Protein AF-A0AB73TKK9-F1 (afdb_monomer)

Organism: Enterococcus faecium (NCBI:txid1352)

Structure (mmCIF, N/CA/C/O backbone):
data_AF-A0AB73TKK9-F1
#
_entry.id   AF-A0AB73TKK9-F1
#
loop_
_atom_site.group_PDB
_atom_site.id
_atom_site.type_symbol
_atom_site.label_atom_id
_atom_site.label_alt_id
_atom_site.label_comp_id
_atom_site.label_asym_id
_atom_site.label_entity_id
_atom_site.label_seq_id
_atom_site.pdbx_PDB_ins_code
_atom_site.Cartn_x
_atom_site.Cartn_y
_atom_site.Cartn_z
_atom_site.occupancy
_atom_site.B_iso_or_equiv
_atom_site.auth_seq_id
_atom_site.auth_comp_id
_atom_site.auth_asym_id
_atom_site.auth_atom_id
_atom_site.pdbx_PDB_model_num
ATOM 1 N N . MET A 1 1 ? -1.609 18.391 6.098 1.00 39.09 1 MET A N 1
ATOM 2 C CA . MET A 1 1 ? -1.332 17.219 6.956 1.00 39.09 1 MET A CA 1
ATOM 3 C C . MET A 1 1 ? -2.602 16.882 7.704 1.00 39.09 1 MET A C 1
ATOM 5 O O . MET A 1 1 ? -3.167 17.789 8.301 1.00 39.09 1 MET A O 1
ATOM 9 N N . ARG A 1 2 ? -3.078 15.634 7.648 1.00 53.44 2 ARG A N 1
ATOM 10 C CA . ARG A 1 2 ? -4.061 15.181 8.641 1.00 53.44 2 ARG A CA 1
ATOM 11 C C . ARG A 1 2 ? -3.335 15.170 9.985 1.00 53.44 2 ARG A C 1
ATOM 13 O O . ARG A 1 2 ? -2.195 14.716 10.030 1.00 53.44 2 ARG A O 1
ATOM 20 N N . SER A 1 3 ? -3.921 15.787 11.006 1.00 51.03 3 SER A N 1
ATOM 21 C CA . SER A 1 3 ? -3.335 15.820 12.346 1.00 51.03 3 SER A CA 1
ATOM 22 C C . SER A 1 3 ? -3.053 14.393 12.804 1.00 51.03 3 SER A C 1
ATOM 24 O O . SER A 1 3 ? -3.901 13.524 12.608 1.00 51.03 3 SER A O 1
ATOM 26 N N . ASP A 1 4 ? -1.886 14.151 13.399 1.00 54.03 4 ASP A N 1
ATOM 27 C CA . ASP A 1 4 ? -1.643 12.894 14.099 1.00 54.03 4 ASP A CA 1
ATOM 28 C C . ASP A 1 4 ? -2.640 12.798 15.254 1.00 54.03 4 ASP A C 1
ATOM 30 O O . ASP A 1 4 ? -2.503 13.490 16.266 1.00 54.03 4 ASP A O 1
ATOM 34 N N . SER A 1 5 ? -3.681 11.983 15.074 1.00 64.19 5 SER A N 1
ATOM 35 C CA . SER A 1 5 ? -4.599 11.627 16.148 1.00 64.19 5 SER A CA 1
ATOM 36 C C . SER A 1 5 ? -3.787 10.906 17.217 1.00 64.19 5 SER A C 1
ATOM 38 O O . SER A 1 5 ? -3.303 9.794 17.002 1.00 64.19 5 SER A O 1
ATOM 40 N N . ARG A 1 6 ? -3.578 11.566 18.357 1.00 68.31 6 ARG A N 1
ATOM 41 C CA . ARG A 1 6 ? -2.960 10.923 19.515 1.00 68.31 6 ARG A CA 1
ATOM 42 C C . ARG A 1 6 ? -3.999 10.015 20.151 1.00 68.31 6 ARG A C 1
ATOM 44 O O . ARG A 1 6 ? -5.064 10.479 20.544 1.00 68.31 6 ARG A O 1
ATOM 51 N N . PHE A 1 7 ? -3.663 8.734 20.247 1.00 84.69 7 PHE A N 1
ATOM 52 C CA . PHE A 1 7 ? -4.506 7.721 20.881 1.00 84.69 7 PHE A CA 1
ATOM 53 C C . PHE A 1 7 ? -4.141 7.475 22.351 1.00 84.69 7 PHE A C 1
ATOM 55 O O . PHE A 1 7 ? -4.594 6.508 22.957 1.00 84.69 7 PHE A O 1
ATOM 62 N N . PHE A 1 8 ? -3.294 8.336 22.911 1.00 87.12 8 PHE A N 1
ATOM 63 C CA . PHE A 1 8 ? -2.884 8.294 24.302 1.00 87.12 8 PHE A CA 1
ATOM 64 C C . PHE A 1 8 ? -2.450 9.680 24.790 1.00 87.12 8 PHE A C 1
ATOM 66 O O . PHE A 1 8 ? -2.076 10.553 23.994 1.00 87.12 8 PHE A O 1
ATOM 73 N N . VAL A 1 9 ? -2.476 9.861 26.107 1.00 86.56 9 VAL A N 1
ATOM 74 C CA . VAL A 1 9 ? -1.949 11.032 26.810 1.00 86.56 9 VAL A CA 1
ATOM 75 C C . VAL A 1 9 ? -0.999 10.571 27.912 1.00 86.56 9 VAL A C 1
ATOM 77 O O . VAL A 1 9 ? -1.305 9.651 28.669 1.00 86.56 9 VAL A O 1
ATOM 80 N N . SER A 1 10 ? 0.140 11.252 28.008 1.00 84.62 10 SER A N 1
ATOM 81 C CA . SER A 1 10 ? 1.147 11.063 29.056 1.00 84.62 10 SER A CA 1
ATOM 82 C C . SER A 1 10 ? 1.262 12.340 29.890 1.00 84.62 10 SER A C 1
ATOM 84 O O . SER A 1 10 ? 0.976 13.431 29.391 1.00 84.62 10 SER A O 1
ATOM 86 N N . ASN A 1 11 ? 1.751 12.221 31.127 1.00 80.44 11 ASN A N 1
ATOM 87 C CA . ASN A 1 11 ? 2.091 13.359 31.994 1.00 80.44 11 ASN A CA 1
ATOM 88 C C . ASN A 1 11 ? 0.929 14.343 32.236 1.00 80.44 11 ASN A C 1
ATOM 90 O O . ASN A 1 11 ? 1.112 15.560 32.148 1.00 80.44 11 ASN A O 1
ATOM 94 N N . LEU A 1 12 ? -0.269 13.830 32.534 1.00 82.19 12 LEU A N 1
ATOM 95 C CA . LEU A 1 12 ? -1.361 14.664 33.042 1.00 82.19 12 LEU A CA 1
ATOM 96 C C . LEU A 1 12 ? -0.927 15.326 34.363 1.00 82.19 12 LEU A C 1
ATOM 98 O O . LEU A 1 12 ? -0.302 14.683 35.200 1.00 82.19 12 LEU A O 1
ATOM 102 N N . GLN A 1 13 ? -1.232 16.616 34.527 1.00 82.56 13 GLN A N 1
ATOM 103 C CA . GLN A 1 13 ? -0.855 17.416 35.708 1.00 82.56 13 GLN A CA 1
ATOM 104 C C . GLN A 1 13 ? -2.063 17.858 36.551 1.00 82.56 13 GLN A C 1
ATOM 106 O O . GLN A 1 13 ? -1.895 18.539 37.557 1.00 82.56 13 GLN A O 1
ATOM 111 N N . ASP A 1 14 ? -3.278 17.515 36.122 1.00 84.88 14 ASP A N 1
ATOM 112 C CA . ASP A 1 14 ? -4.520 17.872 36.806 1.00 84.88 14 ASP A CA 1
ATOM 113 C C . ASP A 1 14 ? -4.980 16.688 37.674 1.00 84.88 14 ASP A C 1
ATOM 115 O O . ASP A 1 14 ? -5.557 15.723 37.172 1.00 84.88 14 ASP A O 1
ATOM 119 N N . ASP A 1 15 ? -4.698 16.761 38.978 1.00 86.12 15 ASP A N 1
ATOM 120 C CA . ASP A 1 15 ? -5.015 15.713 39.962 1.00 86.12 15 ASP A CA 1
ATOM 121 C C . ASP A 1 15 ? -6.519 15.424 40.096 1.00 86.12 15 ASP A C 1
ATOM 123 O O . ASP A 1 15 ? -6.910 14.352 40.571 1.00 86.12 15 ASP A O 1
ATOM 127 N N . GLU A 1 16 ? -7.384 16.386 39.766 1.00 85.19 16 GLU A N 1
ATOM 128 C CA . GLU A 1 16 ? -8.832 16.184 39.785 1.00 85.19 16 GLU A CA 1
ATOM 129 C C . GLU A 1 16 ? -9.266 15.407 38.544 1.00 85.19 16 GLU A C 1
ATOM 131 O O . GLU A 1 16 ? -9.984 14.412 38.661 1.00 85.19 16 GLU A O 1
ATOM 136 N N . LEU A 1 17 ? -8.764 15.799 37.371 1.00 84.88 17 LEU A N 1
ATOM 137 C CA . LEU A 1 17 ? -9.011 15.086 36.122 1.00 84.88 17 LEU A CA 1
ATOM 138 C C . LEU A 1 17 ? -8.470 13.650 36.168 1.00 84.88 17 LEU A C 1
ATOM 140 O O . LEU A 1 17 ? -9.174 12.735 35.751 1.00 84.88 17 LEU A O 1
ATOM 144 N N . ILE A 1 18 ? -7.264 13.437 36.705 1.00 88.88 18 ILE A N 1
ATOM 145 C CA . ILE A 1 18 ? -6.673 12.096 36.861 1.00 88.88 18 ILE A CA 1
ATOM 146 C C . ILE A 1 18 ? -7.591 11.204 37.699 1.00 88.88 18 ILE A C 1
ATOM 148 O O . ILE A 1 18 ? -7.963 10.124 37.255 1.00 88.88 18 ILE A O 1
ATOM 152 N N . ARG A 1 19 ? -8.062 11.687 38.856 1.00 89.62 19 ARG A N 1
ATOM 153 C CA . ARG A 1 19 ? -8.992 10.925 39.706 1.00 89.62 19 ARG A CA 1
ATOM 154 C C . ARG A 1 19 ? -10.315 10.606 39.010 1.00 89.62 19 ARG A C 1
ATOM 156 O O . ARG A 1 19 ? -10.863 9.525 39.219 1.00 89.62 19 ARG A O 1
ATOM 163 N N . GLN A 1 20 ? -10.835 11.525 38.194 1.00 89.88 20 GLN A N 1
ATOM 164 C CA . GLN A 1 20 ? -12.029 11.259 37.386 1.00 89.88 20 GLN A CA 1
ATOM 165 C C . GLN A 1 20 ? -11.773 10.179 36.327 1.00 89.88 20 GLN A C 1
ATOM 167 O O . GLN A 1 20 ? -12.635 9.326 36.117 1.00 89.88 20 GLN A O 1
ATOM 172 N N . ILE A 1 21 ? -10.606 10.205 35.674 1.00 92.19 21 ILE A N 1
ATOM 173 C CA . ILE A 1 21 ? -10.207 9.190 34.694 1.00 92.19 21 ILE A CA 1
ATOM 174 C C . ILE A 1 21 ? -10.057 7.832 35.382 1.00 92.19 21 ILE A C 1
ATOM 176 O O . ILE A 1 21 ? -10.685 6.879 34.938 1.00 92.19 21 ILE A O 1
ATOM 180 N N . ASP A 1 22 ? -9.315 7.741 36.484 1.00 92.56 22 ASP A N 1
ATOM 181 C CA . ASP A 1 22 ? -9.098 6.479 37.203 1.00 92.56 22 ASP A CA 1
ATOM 182 C C . ASP A 1 22 ? -10.421 5.859 37.667 1.00 92.56 22 ASP A C 1
ATOM 184 O O . ASP A 1 22 ? -10.692 4.686 37.409 1.00 92.56 22 ASP A O 1
ATOM 188 N N . SER A 1 23 ? -11.308 6.671 38.253 1.00 92.50 23 SER A N 1
ATOM 189 C CA . SER A 1 23 ? -12.639 6.213 38.657 1.00 92.50 23 SER A CA 1
ATOM 190 C C . SER A 1 23 ? -13.486 5.756 37.466 1.00 92.50 23 SER A C 1
ATOM 192 O O . SER A 1 23 ? -14.229 4.784 37.586 1.00 92.50 23 SER A O 1
ATOM 194 N N . LEU A 1 24 ? -13.378 6.417 36.307 1.00 92.94 24 LEU A N 1
ATOM 195 C CA . LEU A 1 24 ? -14.013 5.950 35.076 1.00 92.94 24 LEU A CA 1
ATOM 196 C C . LEU A 1 24 ? -13.459 4.581 34.671 1.00 92.94 24 LEU A C 1
ATOM 198 O O . LEU A 1 24 ? -14.256 3.677 34.414 1.00 92.94 24 LEU A O 1
ATOM 202 N N . LEU A 1 25 ? -12.134 4.424 34.619 1.00 93.56 25 LEU A N 1
ATOM 203 C CA . LEU A 1 25 ? -11.472 3.197 34.169 1.00 93.56 25 LEU A CA 1
ATOM 204 C C . LEU A 1 25 ? -11.883 1.978 35.009 1.00 93.56 25 LEU A C 1
ATOM 206 O O . LEU A 1 25 ? -12.123 0.916 34.441 1.00 93.56 25 LEU A O 1
ATOM 210 N N . GLU A 1 26 ? -12.096 2.138 36.318 1.00 93.38 26 GLU A N 1
ATOM 211 C CA . GLU A 1 26 ? -12.616 1.074 37.199 1.00 93.38 26 GLU A CA 1
ATOM 212 C C . GLU A 1 26 ? -14.027 0.577 36.813 1.00 93.38 26 GLU A C 1
ATOM 214 O O . GLU A 1 26 ? -14.419 -0.539 37.157 1.00 93.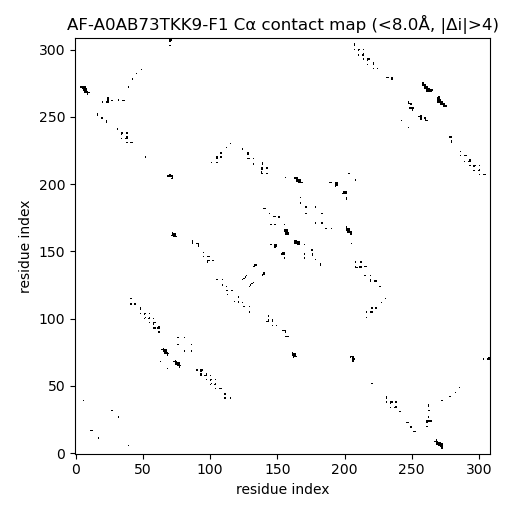38 26 GLU A O 1
ATOM 219 N N . THR A 1 27 ? -14.808 1.384 36.086 1.00 93.31 27 THR A N 1
ATOM 220 C CA . THR A 1 27 ? -16.173 1.039 35.635 1.00 93.31 27 THR A CA 1
ATOM 221 C C . THR A 1 27 ? -16.234 0.484 34.208 1.00 93.31 27 THR A C 1
ATOM 223 O O . THR A 1 27 ? -17.313 0.105 33.718 1.00 93.31 27 THR A O 1
ATOM 226 N N . ILE A 1 28 ? -15.103 0.478 33.501 1.00 93.88 28 ILE A N 1
ATOM 227 C CA . ILE A 1 28 ? -14.996 -0.045 32.141 1.00 93.88 28 ILE A CA 1
ATOM 228 C C . ILE A 1 28 ? -14.840 -1.557 32.228 1.00 93.88 28 ILE A C 1
ATOM 230 O O . ILE A 1 28 ? -13.961 -2.079 32.902 1.00 93.88 28 ILE A O 1
ATOM 234 N N . THR A 1 29 ? -15.725 -2.279 31.545 1.00 95.00 29 THR A N 1
ATOM 235 C CA . THR A 1 29 ? -15.602 -3.736 31.470 1.00 95.00 29 THR A CA 1
ATOM 236 C C . THR A 1 29 ? -14.540 -4.123 30.443 1.00 95.00 29 THR A C 1
ATOM 238 O O . THR A 1 29 ? -14.302 -3.392 29.482 1.00 95.00 29 THR A O 1
ATOM 241 N N . GLU A 1 30 ? -13.976 -5.325 30.558 1.00 94.31 30 GLU A N 1
ATOM 242 C CA . GLU A 1 30 ? -13.066 -5.862 29.531 1.00 94.31 30 GLU A CA 1
ATOM 243 C C . GLU A 1 30 ? -13.700 -5.886 28.128 1.00 94.31 30 GLU A C 1
ATOM 245 O O . GLU A 1 30 ? -13.020 -5.690 27.122 1.00 94.31 30 GLU A O 1
ATOM 250 N N . SER A 1 31 ? -15.022 -6.074 28.046 1.00 95.25 31 SER A N 1
ATOM 251 C CA . SER A 1 31 ? -15.752 -6.003 26.777 1.00 95.25 31 SER A CA 1
ATOM 252 C C . SER A 1 31 ? -15.768 -4.584 26.203 1.00 95.25 31 SER A C 1
ATOM 254 O O . SER A 1 31 ? -15.504 -4.413 25.014 1.00 95.25 31 SER A O 1
ATOM 256 N N . ASP A 1 32 ? -16.048 -3.574 27.033 1.00 95.06 32 ASP A N 1
ATOM 257 C CA . ASP A 1 32 ? -16.036 -2.162 26.623 1.00 95.06 32 ASP A CA 1
ATOM 258 C C . ASP A 1 32 ? -14.636 -1.764 26.128 1.00 95.06 32 ASP A C 1
ATOM 260 O O . ASP A 1 32 ? -14.480 -1.210 25.036 1.00 95.06 32 ASP A O 1
ATOM 264 N N . LYS A 1 33 ? -13.607 -2.116 26.911 1.00 94.62 33 LYS A N 1
ATOM 265 C CA . LYS A 1 33 ? -12.197 -1.876 26.591 1.00 94.62 33 LYS A CA 1
ATOM 266 C C . LYS A 1 33 ? -11.813 -2.506 25.256 1.00 94.62 33 LYS A C 1
ATOM 268 O O . LYS A 1 33 ? -11.209 -1.839 24.420 1.00 94.62 33 LYS A O 1
ATOM 273 N N . ARG A 1 34 ? -12.202 -3.763 25.014 1.00 95.56 34 ARG A N 1
ATOM 274 C CA . ARG A 1 34 ? -11.911 -4.465 23.756 1.00 95.56 34 ARG A CA 1
ATOM 275 C C . ARG A 1 34 ? -12.548 -3.786 22.543 1.00 95.56 34 ARG A C 1
ATOM 277 O O . ARG A 1 34 ? -11.902 -3.712 21.500 1.00 95.56 34 ARG A O 1
ATOM 284 N N . ILE A 1 35 ? -13.779 -3.286 22.664 1.00 96.25 35 ILE A N 1
ATOM 285 C CA . ILE A 1 35 ? -14.460 -2.564 21.576 1.00 96.25 35 ILE A CA 1
ATOM 286 C C . ILE A 1 35 ? -13.695 -1.280 21.230 1.00 96.25 35 ILE A C 1
ATOM 288 O O . ILE A 1 35 ? -13.379 -1.048 20.061 1.00 96.25 35 ILE A O 1
ATOM 292 N N . PHE A 1 36 ? -13.334 -0.474 22.234 1.00 95.75 36 PHE A N 1
ATOM 293 C CA . PHE A 1 36 ? -12.568 0.753 22.003 1.00 95.75 36 PHE A CA 1
ATOM 294 C C . PHE A 1 36 ? -11.166 0.484 21.459 1.00 95.75 36 PHE A C 1
ATOM 296 O O . PHE A 1 36 ? -10.771 1.128 20.488 1.00 95.75 36 PHE A O 1
ATOM 303 N N . LEU A 1 37 ? -10.453 -0.496 22.019 1.00 95.25 37 LEU A N 1
ATOM 304 C CA . LEU A 1 37 ? -9.128 -0.892 21.552 1.00 95.25 37 LEU A CA 1
ATOM 305 C C . LEU A 1 37 ? -9.169 -1.318 20.081 1.00 95.25 37 LEU A C 1
ATOM 307 O O . LEU A 1 37 ? -8.426 -0.779 19.267 1.00 95.25 37 LEU A O 1
ATOM 311 N N . ASN A 1 38 ? -10.079 -2.224 19.710 1.00 95.31 38 ASN A N 1
ATOM 312 C CA . ASN A 1 38 ? -10.207 -2.691 18.328 1.00 95.31 38 ASN A CA 1
ATOM 313 C C . ASN A 1 38 ? -10.498 -1.540 17.353 1.00 95.31 38 ASN A C 1
ATOM 315 O O . ASN A 1 38 ? -9.877 -1.459 16.292 1.00 95.31 38 ASN A O 1
ATOM 319 N N . TYR A 1 39 ? -11.412 -0.635 17.720 1.00 96.06 39 TYR A N 1
ATOM 320 C CA . TYR A 1 39 ? -11.733 0.545 16.917 1.00 96.06 39 TYR A CA 1
ATOM 321 C C . TYR A 1 39 ? -10.518 1.467 16.730 1.00 96.06 39 TYR A C 1
ATOM 323 O O . TYR A 1 39 ? -10.237 1.916 15.611 1.00 96.06 39 TYR A O 1
ATOM 331 N N . VAL A 1 40 ? -9.797 1.755 17.819 1.00 95.06 40 VAL A N 1
ATOM 332 C CA . VAL A 1 40 ? -8.607 2.613 17.814 1.00 95.06 40 VAL A CA 1
ATOM 333 C C . VAL A 1 40 ? -7.500 1.996 16.964 1.00 95.06 40 VAL A C 1
ATOM 335 O O . VAL A 1 40 ? -6.964 2.681 16.092 1.00 95.06 40 VAL A O 1
ATOM 338 N N . GLU A 1 41 ? -7.197 0.712 17.155 1.00 95.19 41 GLU A N 1
ATOM 339 C CA . GLU A 1 41 ? -6.149 0.014 16.406 1.00 95.19 41 GLU A CA 1
ATOM 340 C C . GLU A 1 41 ? -6.469 -0.059 14.910 1.00 95.19 41 GLU A C 1
ATOM 342 O O . GLU A 1 41 ? -5.608 0.237 14.081 1.00 95.19 41 GLU A O 1
ATOM 347 N N . LEU A 1 42 ? -7.717 -0.362 14.530 1.00 96.88 42 LEU A N 1
ATOM 348 C CA . LEU A 1 42 ? -8.100 -0.371 13.117 1.00 96.88 42 LEU A CA 1
ATOM 349 C C . LEU A 1 42 ? -7.972 1.025 12.496 1.00 96.88 42 LEU A C 1
ATOM 351 O O . LEU A 1 42 ? -7.440 1.181 11.394 1.00 96.88 42 LEU A O 1
ATOM 355 N N . THR A 1 43 ? -8.441 2.054 13.205 1.00 95.62 43 THR A N 1
ATOM 356 C CA . THR A 1 43 ? -8.345 3.446 12.745 1.00 95.62 43 THR A CA 1
ATOM 357 C C . THR A 1 43 ? -6.884 3.867 12.581 1.00 95.62 43 THR A C 1
ATOM 359 O O . THR A 1 43 ? -6.533 4.470 11.563 1.00 95.62 43 THR A O 1
ATOM 362 N N . ARG A 1 44 ? -6.017 3.502 13.535 1.00 94.19 44 ARG A N 1
ATOM 363 C CA . ARG A 1 44 ? -4.573 3.746 13.471 1.00 94.19 44 ARG A CA 1
ATOM 364 C C . ARG A 1 44 ? -3.948 3.060 12.259 1.00 94.19 44 ARG A C 1
ATOM 366 O O . ARG A 1 44 ? -3.292 3.736 11.470 1.00 94.19 44 ARG A O 1
ATOM 373 N N . HIS A 1 45 ? -4.228 1.776 12.044 1.00 96.50 45 HIS A N 1
ATOM 374 C CA . HIS A 1 45 ? -3.729 1.046 10.880 1.00 96.50 45 HIS A CA 1
ATOM 375 C C . HIS A 1 45 ? -4.171 1.674 9.553 1.00 96.50 45 HIS A C 1
ATOM 377 O O . HIS A 1 45 ? -3.369 1.771 8.626 1.00 96.50 45 HIS A O 1
ATOM 383 N N . ILE A 1 46 ? -5.417 2.149 9.441 1.00 97.56 46 ILE A N 1
ATOM 384 C CA . ILE A 1 46 ? -5.886 2.860 8.240 1.00 97.56 46 ILE A CA 1
ATOM 385 C C . ILE A 1 46 ? -5.077 4.147 8.012 1.00 97.56 46 ILE A C 1
ATOM 387 O O . ILE A 1 46 ? -4.690 4.422 6.877 1.00 97.56 46 ILE A O 1
ATOM 391 N N . ILE A 1 47 ? -4.798 4.919 9.067 1.00 95.75 47 ILE A N 1
ATOM 392 C CA . ILE A 1 47 ? -3.988 6.146 8.985 1.00 95.75 47 ILE A CA 1
ATOM 393 C C . ILE A 1 47 ? -2.546 5.826 8.577 1.00 95.75 47 ILE A C 1
ATOM 395 O O . ILE A 1 47 ? -1.989 6.489 7.704 1.00 95.75 47 ILE A O 1
ATOM 399 N N . GLU A 1 48 ? -1.929 4.825 9.198 1.00 96.25 48 GLU A N 1
ATOM 400 C CA . GLU A 1 48 ? -0.554 4.408 8.908 1.00 96.25 48 GLU A CA 1
ATOM 401 C C . GLU A 1 48 ? -0.410 3.880 7.481 1.00 96.25 48 GLU A C 1
ATOM 403 O O . GLU A 1 48 ? 0.514 4.270 6.768 1.00 96.25 48 GLU A O 1
ATOM 408 N N . LEU A 1 49 ? -1.359 3.067 7.019 1.00 98.50 49 LEU A N 1
ATOM 409 C CA . LEU A 1 49 ? -1.390 2.580 5.642 1.00 98.50 49 LEU A CA 1
ATOM 410 C C . LEU A 1 49 ? -1.591 3.709 4.633 1.00 98.50 49 LEU A C 1
ATOM 412 O O . LEU A 1 49 ? -0.964 3.696 3.576 1.00 98.50 49 LEU A O 1
ATOM 416 N N . ASP A 1 50 ? -2.389 4.723 4.967 1.00 98.31 50 ASP A N 1
ATOM 417 C CA . ASP A 1 50 ? -2.514 5.920 4.137 1.00 98.31 50 ASP A CA 1
ATOM 418 C C . ASP A 1 50 ? -1.209 6.718 4.068 1.00 98.31 50 ASP A C 1
ATOM 420 O O . ASP A 1 50 ? -0.819 7.184 2.995 1.00 98.31 50 ASP A O 1
ATOM 424 N N . LYS A 1 51 ? -0.470 6.823 5.177 1.00 97.88 51 LYS A N 1
ATOM 425 C CA . LYS A 1 51 ? 0.877 7.414 5.175 1.00 97.88 51 LYS A CA 1
ATOM 426 C C . LYS A 1 51 ? 1.834 6.608 4.294 1.00 97.88 51 LYS A C 1
ATOM 428 O O . LYS A 1 51 ? 2.525 7.204 3.472 1.00 97.88 51 LYS A O 1
ATOM 433 N N . LEU A 1 52 ? 1.848 5.278 4.407 1.00 98.69 52 LEU A N 1
ATOM 434 C CA . LEU A 1 52 ? 2.693 4.406 3.580 1.00 98.69 52 LEU A CA 1
ATOM 435 C C . LEU A 1 52 ? 2.338 4.499 2.093 1.00 98.69 52 LEU A C 1
ATOM 437 O O . LEU A 1 52 ? 3.235 4.576 1.253 1.00 98.69 52 LEU A O 1
ATOM 441 N N . PHE A 1 53 ? 1.048 4.570 1.757 1.00 98.75 53 PHE A N 1
ATOM 442 C CA . PHE A 1 53 ? 0.614 4.810 0.385 1.00 98.75 53 PHE A CA 1
ATOM 443 C C . PHE A 1 53 ? 1.128 6.158 -0.125 1.00 98.75 53 PHE A C 1
ATOM 445 O O . PHE A 1 53 ? 1.687 6.227 -1.216 1.00 98.75 53 PHE A O 1
ATOM 452 N N . ASN A 1 54 ? 1.039 7.219 0.678 1.00 98.50 54 ASN A N 1
ATOM 453 C CA . ASN A 1 54 ? 1.590 8.521 0.308 1.00 98.50 54 ASN A CA 1
ATOM 454 C C . ASN A 1 54 ? 3.121 8.509 0.161 1.00 98.50 54 ASN A C 1
ATOM 456 O O . ASN A 1 54 ? 3.633 9.166 -0.741 1.00 98.50 54 ASN A O 1
ATOM 460 N N . VAL A 1 55 ? 3.857 7.734 0.966 1.00 98.62 55 VAL A N 1
ATOM 461 C CA . VAL A 1 55 ? 5.306 7.524 0.769 1.00 98.62 55 VAL A CA 1
ATOM 462 C C . VAL A 1 55 ? 5.580 6.848 -0.575 1.00 98.62 55 VAL A C 1
ATOM 464 O O . VAL A 1 55 ? 6.432 7.311 -1.332 1.00 98.62 55 VAL A O 1
ATOM 467 N N . PHE A 1 56 ? 4.826 5.802 -0.915 1.00 98.69 56 PHE A N 1
ATOM 468 C CA . PHE A 1 56 ? 4.914 5.150 -2.221 1.00 98.69 56 PHE A CA 1
ATOM 469 C C . PHE A 1 56 ? 4.663 6.134 -3.377 1.00 98.69 56 PHE A C 1
ATOM 471 O O . PHE A 1 56 ? 5.464 6.236 -4.309 1.00 98.69 56 PHE A O 1
ATOM 478 N N . ARG A 1 57 ? 3.604 6.943 -3.274 1.00 98.31 57 ARG A N 1
ATOM 479 C CA . ARG A 1 57 ? 3.275 7.982 -4.262 1.00 98.31 57 ARG A CA 1
ATOM 480 C C . ARG A 1 57 ? 4.332 9.076 -4.355 1.00 98.31 57 ARG A C 1
ATOM 482 O O . ARG A 1 57 ? 4.623 9.564 -5.449 1.00 98.31 57 ARG A O 1
ATOM 489 N N . TYR A 1 58 ? 4.917 9.452 -3.225 1.00 98.38 58 TYR A N 1
ATOM 490 C CA . TYR A 1 58 ? 6.002 10.419 -3.167 1.00 98.38 58 TYR A CA 1
ATOM 491 C C . TYR A 1 58 ? 7.251 9.896 -3.877 1.00 98.38 58 TYR A C 1
ATOM 493 O O . TYR A 1 58 ? 7.846 10.641 -4.648 1.00 98.38 58 TYR A O 1
ATOM 501 N N . ASN A 1 59 ? 7.605 8.618 -3.713 1.00 98.44 59 ASN A N 1
ATOM 502 C CA . ASN A 1 59 ? 8.735 8.023 -4.431 1.00 98.44 59 ASN A CA 1
ATOM 503 C C . ASN A 1 59 ? 8.529 8.022 -5.951 1.00 98.44 59 ASN A C 1
ATOM 505 O O . ASN A 1 59 ? 9.450 8.385 -6.679 1.00 98.44 59 ASN A O 1
ATOM 509 N N . LEU A 1 60 ? 7.319 7.716 -6.435 1.00 97.62 60 LEU A N 1
ATOM 510 C CA . LEU A 1 60 ? 7.014 7.840 -7.866 1.00 97.62 60 LEU A CA 1
ATOM 511 C C . LEU A 1 60 ? 7.112 9.296 -8.328 1.00 97.62 60 LEU A C 1
ATOM 513 O O . LEU A 1 60 ? 7.704 9.597 -9.359 1.00 97.62 60 LEU A O 1
ATOM 517 N N . THR A 1 61 ? 6.558 10.218 -7.543 1.00 96.38 61 THR A N 1
ATOM 518 C CA . THR A 1 61 ? 6.622 11.649 -7.858 1.00 96.38 61 THR A CA 1
ATOM 519 C C . THR A 1 61 ? 8.066 12.140 -7.897 1.00 96.38 61 THR A C 1
ATOM 521 O O . THR A 1 61 ? 8.413 12.944 -8.751 1.00 96.38 61 THR A O 1
ATOM 524 N N . ASN A 1 62 ? 8.926 11.655 -7.003 1.00 95.75 62 ASN A N 1
ATOM 525 C CA . ASN A 1 62 ? 10.342 11.997 -6.994 1.00 95.75 62 ASN A CA 1
ATOM 526 C C . ASN A 1 62 ? 11.070 11.455 -8.215 1.00 95.75 62 ASN A C 1
ATOM 528 O O . ASN A 1 62 ? 11.847 12.201 -8.801 1.00 95.75 62 ASN A O 1
ATOM 532 N N . LEU A 1 63 ? 10.801 10.211 -8.619 1.00 95.94 63 LEU A N 1
ATOM 533 C CA . LEU A 1 63 ? 11.313 9.649 -9.869 1.00 95.94 63 LEU A CA 1
ATOM 534 C C . LEU A 1 63 ? 10.985 10.576 -11.050 1.00 95.94 63 LEU A C 1
ATOM 536 O O . LEU A 1 63 ? 11.886 11.048 -11.737 1.00 95.94 63 LEU A O 1
ATOM 540 N N . LEU A 1 64 ? 9.706 10.924 -11.205 1.00 94.19 64 LEU A N 1
ATOM 541 C CA . LEU A 1 64 ? 9.208 11.752 -12.311 1.00 94.19 64 LEU A CA 1
ATOM 542 C C . LEU A 1 64 ? 9.586 13.238 -12.202 1.00 94.19 64 LEU A C 1
ATOM 544 O O . LEU A 1 64 ? 9.538 13.972 -13.184 1.00 94.19 64 LEU A O 1
ATOM 548 N N . LYS A 1 65 ? 9.958 13.710 -11.008 1.00 94.25 65 LYS A N 1
ATOM 549 C CA . LYS A 1 65 ? 10.490 15.063 -10.810 1.00 94.25 65 LYS A CA 1
ATOM 550 C C . LYS A 1 65 ? 11.932 15.197 -11.259 1.00 94.25 65 LYS A C 1
ATOM 552 O O . LYS A 1 65 ? 12.297 16.314 -11.598 1.00 94.25 65 LYS A O 1
ATOM 557 N N . HIS A 1 66 ? 12.724 14.125 -11.210 1.00 94.06 66 HIS A N 1
ATOM 558 C CA . HIS A 1 66 ? 14.132 14.126 -11.626 1.00 94.06 66 HIS A CA 1
ATOM 559 C C . HIS A 1 66 ? 14.309 13.676 -13.078 1.00 94.06 66 HIS A C 1
ATOM 561 O O . HIS A 1 66 ? 15.276 14.077 -13.723 1.00 94.06 66 HIS A O 1
ATOM 567 N N . PHE A 1 67 ? 13.369 12.880 -13.595 1.00 94.06 67 PHE A N 1
ATOM 568 C CA . PHE A 1 67 ? 13.447 12.318 -14.933 1.00 94.06 67 PHE A CA 1
ATOM 569 C C . PHE A 1 67 ? 12.139 12.458 -15.707 1.00 94.06 67 PHE A C 1
ATOM 571 O O . PHE A 1 67 ? 11.070 12.067 -15.235 1.00 94.06 67 PHE A O 1
ATOM 578 N N . THR A 1 68 ? 12.252 12.928 -16.944 1.00 92.75 68 THR A N 1
ATOM 579 C CA . THR A 1 68 ? 11.244 12.714 -17.978 1.00 92.75 68 THR A CA 1
ATOM 580 C C . THR A 1 68 ? 11.518 11.356 -18.605 1.00 92.75 68 THR A C 1
ATOM 582 O O . THR A 1 68 ? 12.583 11.151 -19.180 1.00 92.75 68 THR A O 1
ATOM 585 N N . ILE A 1 69 ? 10.568 10.428 -18.497 1.00 91.62 69 ILE A N 1
ATOM 586 C CA . ILE A 1 69 ? 10.668 9.092 -19.095 1.00 91.62 69 ILE A CA 1
ATOM 587 C C . ILE A 1 69 ? 9.626 8.992 -20.207 1.00 91.62 69 ILE A C 1
ATOM 589 O O . ILE A 1 69 ? 8.420 9.106 -19.964 1.00 91.62 69 ILE A O 1
ATOM 593 N N . PHE A 1 70 ? 10.089 8.800 -21.436 1.00 91.88 70 PHE A N 1
ATOM 594 C CA . PHE A 1 70 ? 9.238 8.681 -22.613 1.00 91.88 70 PHE A CA 1
ATOM 595 C C . PHE A 1 70 ? 8.743 7.241 -22.799 1.00 91.88 70 PHE A C 1
ATOM 597 O O . PHE A 1 70 ? 9.287 6.289 -22.247 1.00 91.88 70 PHE A O 1
ATOM 604 N N . THR A 1 71 ? 7.700 7.057 -23.613 1.00 89.94 71 THR A N 1
ATOM 605 C CA . THR A 1 71 ? 7.063 5.740 -23.820 1.00 89.94 71 THR A CA 1
ATOM 606 C C . THR A 1 71 ? 7.952 4.718 -24.528 1.00 89.94 71 THR A C 1
ATOM 608 O O . THR A 1 71 ? 7.665 3.528 -24.475 1.00 89.94 71 THR A O 1
ATOM 611 N N . ASN A 1 72 ? 9.016 5.186 -25.179 1.00 89.62 72 ASN A N 1
ATOM 612 C CA . ASN A 1 72 ? 10.048 4.371 -25.813 1.00 89.62 72 ASN A CA 1
ATOM 613 C C . ASN A 1 72 ? 11.277 4.180 -24.905 1.00 89.62 72 ASN A C 1
ATOM 615 O O . ASN A 1 72 ? 12.365 3.906 -25.407 1.00 89.62 72 ASN A O 1
ATOM 619 N N . ASP A 1 73 ? 11.127 4.413 -23.602 1.00 93.50 73 ASP A N 1
ATOM 620 C CA . ASP A 1 73 ? 12.178 4.298 -22.592 1.00 93.50 73 ASP A CA 1
ATOM 621 C C . ASP A 1 73 ? 13.327 5.308 -22.699 1.00 93.50 73 ASP A C 1
ATOM 623 O O . ASP A 1 73 ? 14.263 5.238 -21.906 1.00 93.50 73 ASP A O 1
ATOM 627 N N . LEU A 1 74 ? 13.261 6.286 -23.615 1.00 93.94 74 LEU A N 1
ATOM 628 C CA . LEU A 1 74 ? 14.178 7.427 -23.578 1.00 93.94 74 LEU A CA 1
ATOM 629 C C . LEU A 1 74 ? 14.010 8.148 -22.234 1.00 93.94 74 LEU A C 1
ATOM 631 O O . LEU A 1 74 ? 12.882 8.349 -21.774 1.00 93.94 74 LEU A O 1
ATOM 635 N N . ILE A 1 75 ? 15.119 8.544 -21.620 1.00 92.44 75 ILE A N 1
ATOM 636 C CA . ILE A 1 75 ? 15.116 9.253 -20.346 1.00 92.44 75 ILE A CA 1
ATOM 637 C C . ILE A 1 75 ? 15.906 10.559 -20.449 1.00 92.44 75 ILE A C 1
ATOM 639 O O . ILE A 1 75 ? 16.999 10.608 -21.010 1.00 92.44 75 ILE A O 1
ATOM 643 N N . GLU A 1 76 ? 15.352 11.635 -19.894 1.00 91.75 76 GLU A N 1
ATOM 644 C CA . GLU A 1 76 ? 15.991 12.953 -19.820 1.00 91.75 76 GLU A CA 1
ATOM 645 C C . GLU A 1 76 ? 15.948 13.487 -18.385 1.00 91.75 76 GLU A C 1
ATOM 647 O O . GLU A 1 76 ? 14.910 13.431 -17.724 1.00 91.75 76 GLU A O 1
ATOM 652 N N . SER A 1 77 ? 17.061 14.037 -17.893 1.00 90.88 77 SER A N 1
ATOM 653 C CA . SER A 1 77 ? 17.097 14.697 -16.585 1.00 90.88 77 SER A CA 1
ATOM 654 C C . SER A 1 77 ? 16.347 16.028 -16.658 1.00 90.88 77 SER A C 1
ATOM 656 O O . SER A 1 77 ? 16.615 16.844 -17.538 1.00 90.88 77 SER A O 1
ATOM 658 N N . THR A 1 78 ? 15.451 16.288 -15.713 1.00 86.38 78 THR A N 1
ATOM 659 C CA . THR A 1 78 ? 14.631 17.519 -15.661 1.00 86.38 78 THR A CA 1
ATOM 660 C C . THR A 1 78 ? 15.354 18.718 -15.031 1.00 86.38 78 THR A C 1
ATOM 662 O O . THR A 1 78 ? 14.807 19.821 -15.008 1.00 86.38 78 THR A O 1
ATOM 665 N N . GLY A 1 79 ? 16.555 18.502 -14.484 1.00 79.06 79 GLY A N 1
ATOM 666 C CA . GLY A 1 79 ? 17.324 19.479 -13.716 1.00 79.06 79 GLY A CA 1
ATOM 667 C C . GLY A 1 79 ? 18.746 19.678 -14.240 1.00 79.06 79 GLY A C 1
ATOM 668 O O . GLY A 1 79 ? 18.968 19.837 -15.439 1.00 79.06 79 GLY A O 1
ATOM 669 N N . GLU A 1 80 ? 19.711 19.716 -13.320 1.00 78.69 80 GLU A N 1
ATOM 670 C CA . GLU A 1 80 ? 21.126 19.879 -13.660 1.00 78.69 80 GLU A CA 1
ATOM 671 C C . GLU A 1 80 ? 21.630 18.749 -14.562 1.00 78.69 80 GLU A C 1
ATOM 673 O O . GLU A 1 80 ? 21.162 17.611 -14.503 1.00 78.69 80 GLU A O 1
ATOM 678 N N . LYS A 1 81 ? 22.617 19.072 -15.402 1.00 82.69 81 LYS A N 1
ATOM 679 C CA . LYS A 1 81 ? 23.241 18.100 -16.293 1.00 82.69 81 LYS A CA 1
ATOM 680 C C . LYS A 1 81 ? 24.049 17.098 -15.467 1.00 82.69 81 LYS A C 1
ATOM 682 O O . LYS A 1 81 ? 25.102 17.443 -14.937 1.00 82.69 81 LYS A O 1
ATOM 687 N N . LEU A 1 82 ? 23.550 15.871 -15.388 1.00 85.56 82 LEU A N 1
ATOM 688 C CA . LEU A 1 82 ? 24.200 14.766 -14.688 1.00 85.56 82 LEU A CA 1
ATOM 689 C C . LEU A 1 82 ? 25.338 14.173 -15.530 1.00 85.56 82 LEU A C 1
ATOM 691 O O . LEU A 1 82 ? 25.278 14.169 -16.764 1.00 85.56 82 LEU A O 1
ATOM 695 N N . THR A 1 83 ? 26.365 13.643 -14.866 1.00 88.56 83 THR A N 1
ATOM 696 C CA . THR A 1 83 ? 27.286 12.684 -15.494 1.00 88.56 83 THR A CA 1
ATOM 697 C C . THR A 1 83 ? 26.578 11.348 -15.728 1.00 88.56 83 THR A C 1
ATOM 699 O O . THR A 1 83 ? 25.546 11.076 -15.118 1.00 88.56 83 THR A O 1
ATOM 702 N N . GLU A 1 84 ? 27.139 10.496 -16.585 1.00 85.31 84 GLU A N 1
ATOM 703 C CA . GLU A 1 84 ? 26.592 9.161 -16.869 1.00 85.31 84 GLU A CA 1
ATOM 704 C C . GLU A 1 84 ? 26.431 8.316 -15.592 1.00 85.31 84 GLU A C 1
ATOM 706 O O . GLU A 1 84 ? 25.341 7.819 -15.315 1.00 85.31 84 GLU A O 1
ATOM 711 N N . ASP A 1 85 ? 27.461 8.278 -14.742 1.00 91.12 85 ASP A N 1
ATOM 712 C CA . ASP A 1 85 ? 27.416 7.601 -13.441 1.00 91.12 85 ASP A CA 1
ATOM 713 C C . ASP A 1 85 ? 26.332 8.166 -12.516 1.00 91.12 85 ASP A C 1
ATOM 715 O O . ASP A 1 85 ? 25.577 7.419 -11.896 1.00 91.12 85 ASP A O 1
ATOM 719 N N . GLN A 1 86 ? 26.223 9.496 -12.410 1.00 91.50 86 GLN A N 1
ATOM 720 C CA . GLN A 1 86 ? 25.195 10.126 -11.577 1.00 91.50 86 GLN A CA 1
ATOM 721 C C . GLN A 1 86 ? 23.794 9.767 -12.066 1.00 91.50 86 GLN A C 1
ATOM 723 O O . GLN A 1 86 ? 22.911 9.491 -11.254 1.00 91.50 86 GLN A O 1
ATOM 728 N N . TYR A 1 87 ? 23.612 9.738 -13.385 1.00 90.56 87 TYR A N 1
ATOM 729 C CA . TYR A 1 87 ? 22.371 9.339 -14.027 1.00 90.56 87 TYR A CA 1
ATOM 730 C C . TYR A 1 87 ? 22.000 7.902 -13.651 1.00 90.56 87 TYR A C 1
ATOM 732 O O . TYR A 1 87 ? 20.900 7.649 -13.155 1.00 90.56 87 TYR A O 1
ATOM 740 N N . TYR A 1 88 ? 22.951 6.982 -13.820 1.00 93.88 88 TYR A N 1
ATOM 741 C CA . TYR A 1 88 ? 22.812 5.561 -13.523 1.00 93.88 88 TYR A CA 1
ATOM 742 C C . TYR A 1 88 ? 22.512 5.290 -12.042 1.00 93.88 88 TYR A C 1
ATOM 744 O O . TYR A 1 88 ? 21.560 4.575 -11.713 1.00 93.88 88 TYR A O 1
ATOM 752 N N . TYR A 1 89 ? 23.259 5.902 -11.121 1.00 95.31 89 TYR A N 1
ATOM 753 C CA . TYR A 1 89 ? 23.027 5.713 -9.689 1.00 95.31 89 TYR A CA 1
ATOM 754 C C . TYR A 1 89 ? 21.709 6.339 -9.227 1.00 95.31 89 TYR A C 1
ATOM 756 O O . TYR A 1 89 ? 20.999 5.746 -8.411 1.00 95.31 89 TYR A O 1
ATOM 764 N N . GLN A 1 90 ? 21.340 7.511 -9.752 1.00 95.44 90 GLN A N 1
ATOM 765 C CA . GLN A 1 90 ? 20.112 8.191 -9.347 1.00 95.44 90 GLN A CA 1
ATOM 766 C C . GLN A 1 90 ? 18.859 7.451 -9.830 1.00 95.44 90 GLN A C 1
ATOM 768 O O . GLN A 1 90 ? 17.931 7.276 -9.034 1.00 95.44 90 GLN A O 1
ATOM 773 N N . ILE A 1 91 ? 18.820 6.972 -11.083 1.00 95.75 91 ILE A N 1
ATOM 774 C CA . ILE A 1 91 ? 17.659 6.217 -11.581 1.00 95.75 91 ILE A CA 1
ATOM 775 C C . ILE A 1 91 ? 17.465 4.920 -10.795 1.00 95.75 91 ILE A C 1
ATOM 777 O O . ILE A 1 91 ? 16.340 4.596 -10.401 1.00 95.75 91 ILE A O 1
ATOM 781 N N . ASN A 1 92 ? 18.558 4.219 -10.485 1.00 96.75 92 ASN A N 1
ATOM 782 C CA . ASN A 1 92 ? 18.512 3.008 -9.680 1.00 96.75 92 ASN A CA 1
ATOM 783 C C . ASN A 1 92 ? 18.027 3.299 -8.257 1.00 96.75 92 ASN A C 1
ATOM 785 O O . ASN A 1 92 ? 17.081 2.662 -7.800 1.00 96.75 92 ASN A O 1
ATOM 789 N N . ALA A 1 93 ? 18.590 4.302 -7.577 1.00 96.50 93 ALA A N 1
ATOM 790 C CA . ALA A 1 93 ? 18.179 4.662 -6.221 1.00 96.50 93 ALA A CA 1
ATOM 791 C C . ALA A 1 93 ? 16.682 5.015 -6.138 1.00 96.50 93 ALA A C 1
ATOM 793 O O . ALA A 1 93 ? 15.968 4.524 -5.260 1.00 96.50 93 ALA A O 1
ATOM 794 N N . LEU A 1 94 ? 16.177 5.831 -7.071 1.00 97.19 94 LEU A N 1
ATOM 795 C CA . LEU A 1 94 ? 14.763 6.217 -7.104 1.00 97.19 94 LEU A CA 1
ATOM 796 C C . LEU A 1 94 ? 13.849 5.026 -7.432 1.00 97.19 94 LEU A C 1
ATOM 798 O O . LEU A 1 94 ? 12.799 4.872 -6.804 1.00 97.19 94 LEU A O 1
ATOM 802 N N . THR A 1 95 ? 14.269 4.149 -8.347 1.00 97.62 95 THR A N 1
ATOM 803 C CA . THR A 1 95 ? 13.540 2.917 -8.690 1.00 97.62 95 THR A CA 1
ATOM 804 C C . THR A 1 95 ? 13.459 1.966 -7.495 1.00 97.62 95 THR A C 1
ATOM 806 O O . THR A 1 95 ? 12.373 1.512 -7.133 1.00 97.62 95 THR A O 1
ATOM 809 N N . ILE A 1 96 ? 14.581 1.709 -6.821 1.00 97.38 96 ILE A N 1
ATOM 810 C CA . ILE A 1 96 ? 14.653 0.822 -5.651 1.00 97.38 96 ILE A CA 1
ATOM 811 C C . ILE A 1 96 ? 13.774 1.350 -4.511 1.00 97.38 96 ILE A C 1
ATOM 813 O O . ILE A 1 96 ? 13.053 0.574 -3.874 1.00 97.38 96 ILE A O 1
ATOM 817 N N . ASN A 1 97 ? 13.780 2.665 -4.274 1.00 97.62 97 ASN A N 1
ATOM 818 C CA . ASN A 1 97 ? 12.938 3.304 -3.260 1.00 97.62 97 ASN A CA 1
ATOM 819 C C . ASN A 1 97 ? 11.444 3.168 -3.582 1.00 97.62 97 ASN A C 1
ATOM 821 O O . ASN A 1 97 ? 10.641 2.842 -2.699 1.00 97.62 97 ASN A O 1
ATOM 825 N N . LEU A 1 98 ? 11.063 3.364 -4.848 1.00 98.50 98 LEU A N 1
ATOM 826 C CA . LEU A 1 98 ? 9.691 3.163 -5.310 1.00 98.50 98 LEU A CA 1
ATOM 827 C C . LEU A 1 98 ? 9.220 1.731 -5.037 1.00 98.50 98 LEU A C 1
ATOM 829 O O . LEU A 1 98 ? 8.195 1.535 -4.382 1.00 98.50 98 LEU A O 1
ATOM 833 N N . ILE A 1 99 ? 9.994 0.735 -5.469 1.00 98.25 99 ILE A N 1
ATOM 834 C CA . ILE A 1 99 ? 9.633 -0.675 -5.296 1.00 98.25 99 ILE A CA 1
ATOM 835 C C . ILE A 1 99 ? 9.583 -1.048 -3.807 1.00 98.25 99 ILE A C 1
ATOM 837 O O . ILE A 1 99 ? 8.639 -1.699 -3.356 1.00 98.25 99 ILE A O 1
ATOM 841 N N . SER A 1 100 ? 10.564 -0.598 -3.022 1.00 97.88 100 SER A N 1
ATOM 842 C CA . SER A 1 100 ? 10.633 -0.892 -1.587 1.00 97.88 100 SER A CA 1
ATOM 843 C C . SER A 1 100 ? 9.434 -0.325 -0.830 1.00 97.88 100 SER A C 1
ATOM 845 O O . SER A 1 100 ? 8.834 -1.029 -0.024 1.00 97.88 100 SER A O 1
ATOM 847 N N . SER A 1 101 ? 9.029 0.913 -1.123 1.00 98.44 101 SER A N 1
ATOM 848 C CA . SER A 1 101 ? 7.857 1.520 -0.476 1.00 98.44 101 SER A CA 1
ATOM 849 C C . SER A 1 101 ? 6.536 0.827 -0.831 1.00 98.44 101 SER A C 1
ATOM 851 O O . SER A 1 101 ? 5.684 0.666 0.043 1.00 98.44 101 SER A O 1
ATOM 853 N N . ALA A 1 102 ? 6.382 0.342 -2.067 1.00 98.44 102 ALA A N 1
ATOM 854 C CA . ALA A 1 102 ? 5.248 -0.498 -2.450 1.00 98.44 102 ALA A CA 1
ATOM 855 C C . ALA A 1 102 ? 5.237 -1.832 -1.687 1.00 98.44 102 ALA A C 1
ATOM 857 O O . ALA A 1 102 ? 4.194 -2.238 -1.171 1.00 98.44 102 ALA A O 1
ATOM 858 N N . LYS A 1 103 ? 6.395 -2.496 -1.565 1.00 97.62 103 LYS A N 1
ATOM 859 C CA . LYS A 1 103 ? 6.526 -3.749 -0.809 1.00 97.62 103 LYS A CA 1
ATOM 860 C C . LYS A 1 103 ? 6.117 -3.553 0.651 1.00 97.62 103 LYS A C 1
ATOM 862 O O . LYS A 1 103 ? 5.222 -4.264 1.107 1.00 97.62 103 LYS A O 1
ATOM 867 N N . THR A 1 104 ? 6.664 -2.534 1.318 1.00 98.38 104 THR A N 1
ATOM 868 C CA . THR A 1 104 ? 6.297 -2.170 2.695 1.00 98.38 104 THR A CA 1
ATOM 869 C C . THR A 1 104 ? 4.793 -1.946 2.836 1.00 98.38 104 THR A C 1
ATOM 871 O O . THR A 1 104 ? 4.174 -2.529 3.720 1.00 98.38 104 THR A O 1
ATOM 874 N N . LEU A 1 105 ? 4.178 -1.166 1.938 1.00 98.69 105 LEU A N 1
ATOM 875 C CA . LEU A 1 105 ? 2.731 -0.940 1.951 1.00 98.69 105 LEU A CA 1
ATOM 876 C C . LEU A 1 105 ? 1.951 -2.262 1.893 1.00 98.69 105 LEU A C 1
ATOM 878 O O . LEU A 1 105 ? 1.050 -2.481 2.699 1.00 98.69 105 LEU A O 1
ATOM 882 N N . THR A 1 106 ? 2.285 -3.147 0.951 1.00 98.25 106 THR A N 1
ATOM 883 C CA . THR A 1 106 ? 1.543 -4.406 0.769 1.00 98.25 106 THR A CA 1
ATOM 884 C C . THR A 1 106 ? 1.715 -5.392 1.921 1.00 98.25 106 THR A C 1
ATOM 886 O O . THR A 1 106 ? 0.755 -6.069 2.283 1.00 98.25 106 THR A O 1
ATOM 889 N N . GLU A 1 107 ? 2.887 -5.431 2.556 1.00 98.12 107 GLU A N 1
ATOM 890 C CA . GLU A 1 107 ? 3.112 -6.233 3.764 1.00 98.12 107 GLU A CA 1
ATOM 891 C C . GLU A 1 107 ? 2.332 -5.678 4.956 1.00 98.12 107 GLU A C 1
ATOM 893 O O . GLU A 1 107 ? 1.690 -6.436 5.681 1.00 98.12 107 GLU A O 1
ATOM 898 N N . SER A 1 108 ? 2.301 -4.354 5.128 1.00 98.44 108 SER A N 1
ATOM 899 C CA . SER A 1 108 ? 1.494 -3.720 6.172 1.00 98.44 108 SER A CA 1
ATOM 900 C C . SER A 1 108 ? -0.009 -3.942 5.963 1.00 98.44 108 SER A C 1
ATOM 902 O O . SER A 1 108 ? -0.738 -4.117 6.939 1.00 98.44 108 SER A O 1
ATOM 904 N N . ILE A 1 109 ? -0.486 -3.983 4.709 1.00 98.75 109 ILE A N 1
ATOM 905 C CA . ILE A 1 109 ? -1.875 -4.353 4.387 1.00 98.75 109 ILE A CA 1
ATOM 906 C C . ILE A 1 109 ? -2.160 -5.784 4.855 1.00 98.75 109 ILE A C 1
ATOM 908 O O . ILE A 1 109 ? -3.197 -6.029 5.473 1.00 98.75 109 ILE A O 1
ATOM 912 N N . GLU A 1 110 ? -1.252 -6.726 4.576 1.00 98.44 110 GLU A N 1
ATOM 913 C CA . GLU A 1 110 ? -1.396 -8.118 5.010 1.00 98.44 110 GLU A CA 1
ATOM 914 C C . GLU A 1 110 ? -1.477 -8.220 6.537 1.00 98.44 110 GLU A C 1
ATOM 916 O O . GLU A 1 110 ? -2.385 -8.872 7.051 1.00 98.44 110 GLU A O 1
ATOM 921 N N . VAL A 1 111 ? -0.575 -7.541 7.254 1.00 98.19 111 VAL A N 1
ATOM 922 C CA . VAL A 1 111 ? -0.545 -7.526 8.726 1.00 98.19 111 VAL A CA 1
ATOM 923 C C . VAL A 1 111 ? -1.840 -6.956 9.303 1.00 98.19 111 VAL A C 1
ATOM 925 O O . VAL A 1 111 ? -2.449 -7.598 10.156 1.00 98.19 111 VAL A O 1
ATOM 928 N N . CYS A 1 112 ? -2.296 -5.802 8.806 1.00 98.06 112 CYS A N 1
ATOM 929 C CA . CYS A 1 112 ? -3.553 -5.192 9.239 1.00 98.06 112 CYS A CA 1
ATOM 930 C C . CYS A 1 112 ? -4.716 -6.180 9.081 1.00 98.06 112 CYS A C 1
ATOM 932 O O . CYS A 1 112 ? -5.390 -6.526 10.048 1.00 98.06 112 CYS A O 1
ATOM 934 N N . MET A 1 113 ? -4.917 -6.719 7.877 1.00 98.25 113 MET A N 1
ATOM 935 C CA . MET A 1 113 ? -6.073 -7.578 7.615 1.00 98.25 113 MET A CA 1
ATOM 936 C C . MET A 1 113 ? -5.992 -8.923 8.341 1.00 98.25 113 MET A C 1
ATOM 938 O O . MET A 1 113 ? -7.031 -9.469 8.702 1.00 98.25 113 MET A O 1
ATOM 942 N N . LYS A 1 114 ? -4.790 -9.440 8.616 1.00 97.69 114 LYS A N 1
ATOM 943 C CA . LYS A 1 114 ? -4.601 -10.636 9.448 1.00 97.69 114 LYS A CA 1
ATOM 944 C C . LYS A 1 114 ? -5.072 -10.426 10.890 1.00 97.69 114 LYS A C 1
ATOM 946 O O . LYS A 1 114 ? -5.570 -11.368 11.496 1.00 97.69 114 LYS A O 1
ATOM 951 N N . ASN A 1 115 ? -4.933 -9.213 11.424 1.00 96.12 115 ASN A N 1
ATOM 952 C CA . ASN A 1 115 ? -5.341 -8.892 12.794 1.00 96.12 115 ASN A CA 1
ATOM 953 C C . ASN A 1 115 ? -6.864 -8.741 12.943 1.00 96.12 115 ASN A C 1
ATOM 955 O O . ASN A 1 115 ? -7.392 -8.981 14.026 1.00 96.12 115 ASN A O 1
ATOM 959 N N . PHE A 1 116 ? -7.569 -8.357 11.872 1.00 96.50 116 PHE A N 1
ATOM 960 C CA . PHE A 1 116 ? -9.000 -8.023 11.934 1.00 96.50 116 PHE A CA 1
ATOM 961 C C . PHE A 1 116 ? -9.932 -9.008 11.229 1.00 96.50 116 PHE A C 1
ATOM 963 O O . PHE A 1 116 ? -11.147 -8.914 11.395 1.00 96.50 116 PHE A O 1
ATOM 970 N N . LEU A 1 117 ? -9.403 -9.949 10.450 1.00 96.69 117 LEU A N 1
ATOM 971 C CA . LEU A 1 117 ? -10.198 -10.992 9.810 1.00 96.69 117 LEU A CA 1
ATOM 972 C C . LEU A 1 117 ? -10.029 -12.334 10.516 1.00 96.69 117 LEU A C 1
ATOM 974 O O . LEU A 1 117 ? -8.939 -12.706 10.944 1.00 96.69 117 LEU A O 1
ATOM 978 N N . ALA A 1 118 ? -11.106 -13.116 10.543 1.00 96.06 118 ALA A N 1
ATOM 979 C CA . ALA A 1 118 ? -11.013 -14.530 10.872 1.00 96.06 118 ALA A CA 1
ATOM 980 C C . ALA A 1 118 ? -10.176 -15.272 9.815 1.00 96.06 118 ALA A C 1
ATOM 982 O O . ALA A 1 118 ? -10.179 -14.909 8.640 1.00 96.06 118 ALA A O 1
ATOM 983 N N . GLU A 1 119 ? -9.521 -16.368 10.203 1.00 96.06 119 GLU A N 1
ATOM 984 C CA . GLU A 1 119 ? -8.580 -17.119 9.351 1.00 96.06 119 GLU A CA 1
ATOM 985 C C . GLU A 1 119 ? -9.135 -17.453 7.951 1.00 96.06 119 GLU A C 1
ATOM 987 O O . GLU A 1 119 ? -8.434 -17.343 6.944 1.00 96.06 119 GLU A O 1
ATOM 992 N N . LYS A 1 120 ? -10.414 -17.840 7.861 1.00 95.94 120 LYS A N 1
ATOM 993 C CA . LYS A 1 120 ? -11.074 -18.143 6.581 1.00 95.94 120 LYS A CA 1
ATOM 994 C C . LYS A 1 120 ? -11.182 -16.904 5.687 1.00 95.94 120 LYS A C 1
ATOM 996 O O . LYS A 1 120 ? -10.874 -16.980 4.495 1.00 95.94 120 LYS A O 1
ATOM 1001 N N . ASP A 1 121 ? -11.606 -15.782 6.256 1.00 97.00 121 ASP A N 1
ATOM 1002 C CA . ASP A 1 121 ? -11.798 -14.531 5.526 1.00 97.00 121 ASP A CA 1
ATOM 1003 C C . ASP A 1 121 ? -10.450 -13.902 5.172 1.00 97.00 121 ASP A C 1
ATOM 1005 O O . ASP A 1 121 ? -10.284 -13.414 4.056 1.00 97.00 121 ASP A O 1
ATOM 1009 N N . PHE A 1 122 ? -9.448 -14.026 6.048 1.00 98.06 122 PHE A N 1
ATOM 1010 C CA . PHE A 1 122 ? -8.072 -13.626 5.766 1.00 98.06 122 PHE A CA 1
ATOM 1011 C C . PHE A 1 122 ? -7.477 -14.404 4.587 1.00 98.06 122 PHE A C 1
ATOM 1013 O O . PHE A 1 122 ? -6.896 -13.796 3.689 1.00 98.06 122 PHE A O 1
ATOM 1020 N N . LYS A 1 123 ? -7.663 -15.731 4.515 1.00 97.44 123 LYS A N 1
ATOM 1021 C CA . LYS A 1 123 ? -7.223 -16.526 3.350 1.00 97.44 123 LYS A CA 1
ATOM 1022 C C . LYS A 1 123 ? -7.884 -16.061 2.055 1.00 97.44 123 LYS A C 1
ATOM 1024 O O . LYS A 1 123 ? -7.208 -15.936 1.034 1.00 97.44 123 LYS A O 1
ATOM 1029 N N . SER A 1 124 ? -9.189 -15.791 2.099 1.00 97.06 124 SER A N 1
ATOM 1030 C CA . SER A 1 124 ? -9.944 -15.272 0.953 1.00 97.06 124 SER A CA 1
ATOM 1031 C C . SER A 1 124 ? -9.427 -13.895 0.516 1.00 97.06 124 SER A C 1
ATOM 1033 O O . SER A 1 124 ? -9.122 -13.689 -0.662 1.00 97.06 124 SER A O 1
ATOM 1035 N N . PHE A 1 125 ? -9.242 -12.984 1.476 1.00 97.94 125 PHE A N 1
ATOM 1036 C CA . PHE A 1 125 ? -8.651 -11.662 1.283 1.00 97.94 125 PHE A CA 1
ATOM 1037 C C . PHE A 1 125 ? -7.265 -11.758 0.637 1.00 97.94 125 PHE A C 1
ATOM 1039 O O . PHE A 1 125 ? -7.041 -11.176 -0.426 1.00 97.94 125 PHE A O 1
ATOM 1046 N N . LYS A 1 126 ? -6.356 -12.534 1.242 1.00 97.81 126 LYS A N 1
ATOM 1047 C CA . LYS A 1 126 ? -4.974 -12.692 0.784 1.00 97.81 126 LYS A CA 1
ATOM 1048 C C . LYS A 1 126 ? -4.934 -13.217 -0.643 1.00 97.81 126 LYS A C 1
ATOM 1050 O O . LYS A 1 126 ? -4.249 -12.630 -1.474 1.00 97.81 126 LYS A O 1
ATOM 1055 N N . ASN A 1 127 ? -5.722 -14.249 -0.947 1.00 96.81 127 ASN A N 1
ATOM 1056 C CA . ASN A 1 127 ? -5.807 -14.793 -2.297 1.00 96.81 127 ASN A CA 1
ATOM 1057 C C . ASN A 1 127 ? -6.265 -13.722 -3.303 1.00 96.81 127 ASN A C 1
ATOM 1059 O O . ASN A 1 127 ? -5.588 -13.446 -4.287 1.00 96.81 127 ASN A O 1
ATOM 1063 N N . LYS A 1 128 ? -7.393 -13.062 -3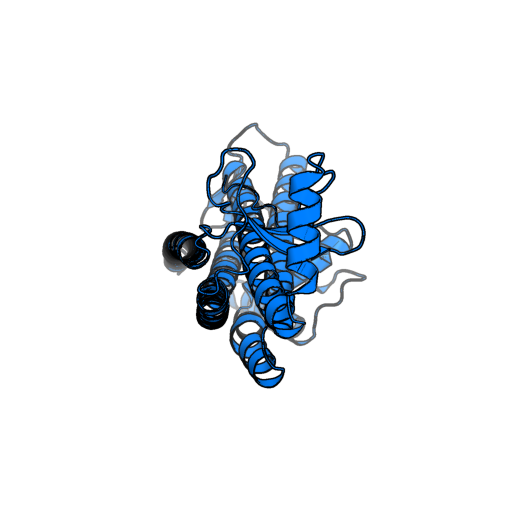.026 1.00 96.38 128 LYS A N 1
ATOM 1064 C CA . LYS A 1 128 ? -8.026 -12.118 -3.956 1.00 96.38 128 LYS A CA 1
ATOM 1065 C C . LYS A 1 128 ? -7.219 -10.835 -4.174 1.00 96.38 128 LYS A C 1
ATOM 1067 O O . LYS A 1 128 ? -7.236 -10.306 -5.282 1.00 96.38 128 LYS A O 1
ATOM 1072 N N . ILE A 1 129 ? -6.593 -10.300 -3.125 1.00 97.50 129 ILE A N 1
ATOM 1073 C CA . ILE A 1 129 ? -6.037 -8.937 -3.125 1.00 97.50 129 ILE A CA 1
ATOM 1074 C C . ILE A 1 129 ? -4.516 -8.916 -3.175 1.00 97.50 129 ILE A C 1
ATOM 1076 O O . ILE A 1 129 ? -3.968 -7.948 -3.685 1.00 97.50 129 ILE A O 1
ATOM 1080 N N . LEU A 1 130 ? -3.832 -9.957 -2.699 1.00 97.25 130 LEU A N 1
ATOM 1081 C CA . LEU A 1 130 ? -2.368 -9.987 -2.658 1.00 97.25 130 LEU A CA 1
ATOM 1082 C C . LEU A 1 130 ? -1.804 -11.055 -3.600 1.00 97.25 130 LEU A C 1
ATOM 1084 O O . LEU A 1 130 ? -1.023 -10.735 -4.493 1.00 97.25 130 LEU A O 1
ATOM 1088 N N . SER A 1 131 ? -2.234 -12.312 -3.454 1.00 96.56 131 SER A N 1
ATOM 1089 C CA . SER A 1 131 ? -1.707 -13.432 -4.244 1.00 96.56 131 SER A CA 1
ATOM 1090 C C . SER A 1 131 ? -2.104 -13.341 -5.712 1.00 96.56 131 SER A C 1
ATOM 1092 O O . SER A 1 131 ? -1.248 -13.476 -6.574 1.00 96.56 131 SER A O 1
ATOM 1094 N N . LYS A 1 132 ? -3.369 -13.043 -6.022 1.00 95.81 132 LYS A N 1
ATOM 1095 C CA . LYS A 1 132 ? -3.839 -12.969 -7.408 1.00 95.81 132 LYS A CA 1
ATOM 1096 C C . LYS A 1 132 ? -3.101 -11.895 -8.228 1.00 95.81 132 LYS A C 1
ATOM 1098 O O . LYS A 1 132 ? -2.572 -12.253 -9.277 1.00 95.81 132 LYS A O 1
ATOM 1103 N N . PRO A 1 133 ? -2.961 -10.629 -7.777 1.00 95.62 133 PRO A N 1
ATOM 1104 C CA . PRO A 1 133 ? -2.129 -9.658 -8.491 1.00 95.62 133 PRO A CA 1
ATOM 1105 C C . PRO A 1 133 ? -0.661 -10.081 -8.612 1.00 95.62 133 PRO A C 1
ATOM 1107 O O . PRO A 1 133 ? -0.046 -9.843 -9.649 1.00 95.62 133 PRO A O 1
ATOM 1110 N N . TYR A 1 134 ? -0.109 -10.735 -7.582 1.00 94.38 134 TYR A N 1
ATOM 1111 C CA . TYR A 1 134 ? 1.230 -11.317 -7.648 1.00 94.38 134 TYR A CA 1
ATOM 1112 C C . TYR A 1 134 ? 1.336 -12.400 -8.718 1.00 94.38 134 TYR A C 1
ATOM 1114 O O . TYR A 1 134 ? 2.343 -12.449 -9.409 1.0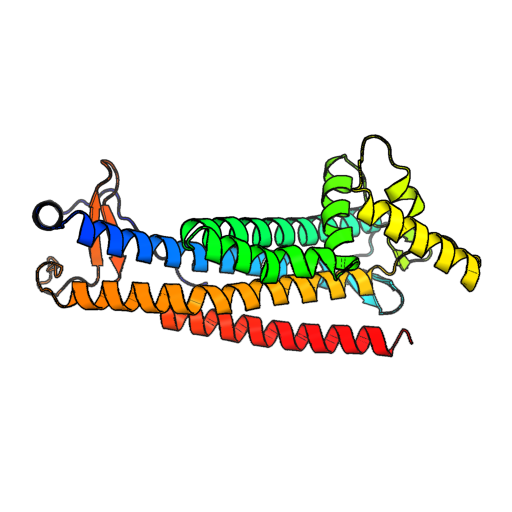0 94.38 134 TYR A O 1
ATOM 1122 N N . ASP A 1 135 ? 0.325 -13.249 -8.883 1.00 92.38 135 ASP A N 1
ATOM 1123 C CA . ASP A 1 135 ? 0.336 -14.369 -9.820 1.00 92.38 135 ASP A CA 1
ATOM 1124 C C . ASP A 1 135 ? 0.014 -13.974 -11.264 1.00 92.38 135 ASP A C 1
ATOM 1126 O O . ASP A 1 135 ? 0.597 -14.553 -12.183 1.00 92.38 135 ASP A O 1
ATOM 1130 N N . GLU A 1 136 ? -0.852 -12.986 -11.476 1.00 94.19 136 GLU A N 1
ATOM 1131 C CA . GLU A 1 136 ? -1.357 -12.600 -12.802 1.00 94.19 136 GLU A CA 1
ATOM 1132 C C . GLU A 1 136 ? -0.560 -11.475 -13.477 1.00 94.19 136 GLU A C 1
ATOM 1134 O O . GLU A 1 136 ? -0.735 -11.224 -14.671 1.00 94.19 136 GLU A O 1
ATOM 1139 N N . HIS A 1 137 ? 0.299 -10.761 -12.744 1.00 94.62 137 HIS A N 1
ATOM 1140 C CA . HIS A 1 137 ? 1.013 -9.606 -13.288 1.00 94.62 137 HIS A CA 1
ATOM 1141 C C . HIS A 1 137 ? 2.526 -9.755 -13.180 1.00 94.62 137 HIS A C 1
ATOM 1143 O O . HIS A 1 137 ? 3.116 -9.443 -12.144 1.00 94.62 137 HIS A O 1
ATOM 1149 N N . PHE A 1 138 ? 3.147 -10.133 -14.303 1.00 93.12 138 PHE A N 1
ATOM 1150 C CA . PHE A 1 138 ? 4.599 -10.229 -14.449 1.00 93.12 138 PHE A CA 1
ATOM 1151 C C . PHE A 1 138 ? 5.316 -8.988 -13.908 1.00 93.12 138 PHE A C 1
ATOM 1153 O O . PHE A 1 138 ? 6.083 -9.117 -12.967 1.00 93.12 138 PHE A O 1
ATOM 1160 N N . SER A 1 139 ? 5.014 -7.778 -14.403 1.00 95.06 139 SER A N 1
ATOM 1161 C CA . SER A 1 139 ? 5.710 -6.548 -13.976 1.00 95.06 139 SER A CA 1
ATOM 1162 C C . SER A 1 139 ? 5.634 -6.307 -12.467 1.00 95.06 139 SER A C 1
ATOM 1164 O O . SER A 1 139 ? 6.583 -5.807 -11.871 1.00 95.06 139 SER A O 1
ATOM 1166 N N . TYR A 1 140 ? 4.511 -6.677 -11.839 1.00 96.38 140 TYR A N 1
ATOM 1167 C CA . TYR A 1 140 ? 4.351 -6.549 -10.396 1.00 96.38 140 TYR A CA 1
ATOM 1168 C C . TYR A 1 140 ? 5.248 -7.541 -9.645 1.00 96.38 140 TYR A C 1
ATOM 1170 O O . TYR A 1 140 ? 6.060 -7.138 -8.814 1.00 96.38 140 TYR A O 1
ATOM 1178 N N . ARG A 1 141 ? 5.158 -8.830 -9.993 1.00 93.94 141 ARG A N 1
ATOM 1179 C CA . ARG A 1 141 ? 5.989 -9.903 -9.429 1.00 93.94 141 ARG A CA 1
ATOM 1180 C C . ARG A 1 141 ? 7.481 -9.669 -9.665 1.00 93.94 141 ARG A C 1
ATOM 1182 O O . ARG A 1 141 ? 8.262 -9.779 -8.725 1.00 93.94 141 ARG A O 1
ATOM 1189 N N . PHE A 1 142 ? 7.857 -9.339 -10.894 1.00 94.25 142 PHE A N 1
ATOM 1190 C CA . PHE A 1 142 ? 9.226 -9.093 -11.330 1.00 94.25 142 PHE A CA 1
ATOM 1191 C C . PHE A 1 142 ? 9.883 -7.991 -10.501 1.00 94.25 142 PHE A C 1
ATOM 1193 O O . PHE A 1 142 ? 10.921 -8.234 -9.891 1.00 94.25 142 PHE A O 1
ATOM 1200 N N . LEU A 1 143 ? 9.252 -6.816 -10.372 1.00 95.62 143 LEU A N 1
ATOM 1201 C CA . LEU A 1 143 ? 9.863 -5.729 -9.607 1.00 95.62 143 LEU A CA 1
ATOM 1202 C C . LEU A 1 143 ? 10.007 -6.055 -8.116 1.00 95.62 143 LEU A C 1
ATOM 1204 O O . LEU A 1 143 ? 11.006 -5.684 -7.507 1.00 95.62 143 LEU A O 1
ATOM 1208 N N . LEU A 1 144 ? 9.077 -6.807 -7.518 1.00 93.56 144 LEU A N 1
ATOM 1209 C CA . LEU A 1 144 ? 9.252 -7.262 -6.133 1.00 93.56 144 LEU A CA 1
ATOM 1210 C C . LEU A 1 144 ? 10.498 -8.143 -5.948 1.00 93.56 144 LEU A C 1
ATOM 1212 O O . LEU A 1 144 ? 11.128 -8.076 -4.894 1.00 93.56 144 LEU A O 1
ATOM 1216 N N . HIS A 1 145 ? 10.875 -8.931 -6.956 1.00 89.88 145 HIS A N 1
ATOM 1217 C CA . HIS A 1 145 ? 12.123 -9.702 -6.948 1.00 89.88 145 HIS A CA 1
ATOM 1218 C C . HIS A 1 145 ? 13.348 -8.837 -7.237 1.00 89.88 145 HIS A C 1
ATOM 1220 O O . HIS A 1 145 ? 14.365 -8.986 -6.566 1.00 89.88 145 HIS A O 1
ATOM 1226 N N . VAL A 1 146 ? 13.227 -7.863 -8.141 1.00 89.94 146 VAL A N 1
ATOM 1227 C CA . VAL A 1 146 ? 14.262 -6.848 -8.394 1.00 89.94 146 VAL A CA 1
ATOM 1228 C C . VAL A 1 146 ? 14.640 -6.085 -7.119 1.00 89.94 146 VAL A C 1
ATOM 1230 O O . VAL A 1 146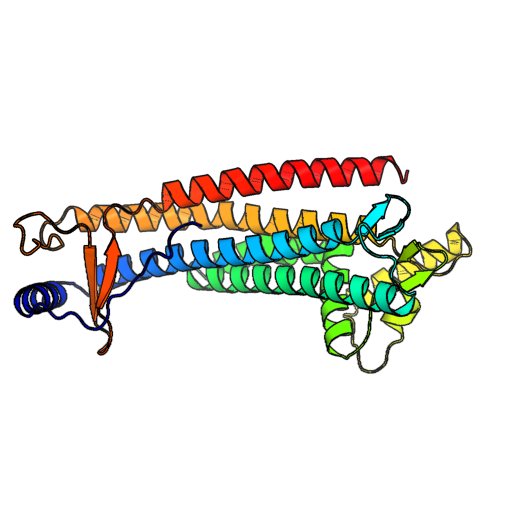 ? 15.802 -5.754 -6.904 1.00 89.94 146 VAL A O 1
ATOM 1233 N N . ARG A 1 147 ? 13.695 -5.854 -6.203 1.00 88.69 147 ARG A N 1
ATOM 1234 C CA . ARG A 1 147 ? 14.027 -5.282 -4.891 1.00 88.69 147 ARG A CA 1
ATOM 1235 C C . ARG A 1 147 ? 15.000 -6.160 -4.109 1.00 88.69 147 ARG A C 1
ATOM 1237 O O . ARG A 1 147 ? 15.924 -5.624 -3.508 1.00 88.69 147 ARG A O 1
ATOM 1244 N N . ASN A 1 148 ? 14.798 -7.477 -4.102 1.00 84.56 148 ASN A N 1
ATOM 1245 C CA . ASN A 1 148 ? 15.708 -8.403 -3.424 1.00 84.56 148 ASN A CA 1
ATOM 1246 C C . ASN A 1 148 ? 17.074 -8.424 -4.121 1.00 84.56 148 ASN A C 1
ATOM 1248 O O . ASN A 1 148 ? 18.088 -8.329 -3.438 1.00 84.56 148 ASN A O 1
ATOM 1252 N N . TYR A 1 149 ? 17.101 -8.431 -5.459 1.00 86.12 149 TYR A N 1
ATOM 1253 C CA . TYR A 1 149 ? 18.325 -8.270 -6.257 1.00 86.12 149 TYR A CA 1
ATOM 1254 C C . TYR A 1 149 ? 19.130 -7.042 -5.801 1.00 86.12 149 TYR A C 1
ATOM 1256 O O . TYR A 1 149 ? 20.322 -7.138 -5.512 1.00 86.12 149 TYR A O 1
ATOM 1264 N N . SER A 1 150 ? 18.458 -5.908 -5.586 1.00 88.75 150 SER A N 1
ATOM 1265 C CA . SER A 1 150 ? 19.112 -4.700 -5.078 1.00 88.75 150 SER A CA 1
ATOM 1266 C C . SER A 1 150 ? 19.589 -4.762 -3.636 1.00 88.75 150 SER A C 1
ATOM 1268 O O . SER A 1 150 ? 20.583 -4.127 -3.293 1.00 88.75 150 SER A O 1
ATOM 1270 N N . GLN A 1 151 ? 18.936 -5.542 -2.776 1.00 85.00 151 GLN A N 1
ATOM 1271 C CA . GLN A 1 151 ? 19.412 -5.746 -1.406 1.00 85.00 151 GLN A CA 1
ATOM 1272 C C . GLN A 1 151 ? 20.702 -6.563 -1.333 1.00 85.00 151 GLN A C 1
ATOM 1274 O O . GLN A 1 151 ? 21.436 -6.434 -0.355 1.00 85.00 151 GLN A O 1
ATOM 1279 N N . HIS A 1 152 ? 20.995 -7.357 -2.363 1.00 85.06 152 HIS A N 1
ATOM 1280 C CA . HIS A 1 152 ? 22.261 -8.075 -2.503 1.00 85.06 152 HIS A CA 1
ATOM 1281 C C . HIS A 1 152 ? 23.381 -7.217 -3.120 1.00 85.06 152 HIS A C 1
ATOM 1283 O O . HIS A 1 152 ? 24.488 -7.705 -3.318 1.00 85.06 152 HIS A O 1
ATOM 1289 N N . GLY A 1 153 ? 23.133 -5.918 -3.337 1.00 83.06 153 GLY A N 1
ATOM 1290 C CA . GLY A 1 153 ? 24.138 -4.948 -3.784 1.00 83.06 153 GLY A CA 1
ATOM 1291 C C . GLY A 1 153 ? 24.137 -4.682 -5.288 1.00 83.06 153 GLY A C 1
ATOM 1292 O O . GLY A 1 153 ? 25.019 -3.974 -5.770 1.00 83.06 153 GLY A O 1
ATOM 1293 N N . HIS A 1 154 ? 23.159 -5.213 -6.023 1.00 89.56 154 HIS A N 1
ATOM 1294 C CA . HIS A 1 154 ? 23.088 -5.077 -7.474 1.00 89.56 154 HIS A CA 1
ATOM 1295 C C . HIS A 1 154 ? 22.160 -3.935 -7.918 1.00 89.56 154 HIS A C 1
ATOM 1297 O O . HIS A 1 154 ? 21.165 -3.609 -7.268 1.00 89.56 154 HIS A O 1
ATOM 1303 N N . LEU A 1 155 ? 22.465 -3.309 -9.050 1.00 92.81 155 LEU A N 1
ATOM 1304 C CA . LEU A 1 155 ? 21.682 -2.196 -9.588 1.00 92.81 155 LEU A CA 1
ATOM 1305 C C . LEU A 1 155 ? 20.871 -2.695 -10.793 1.00 92.81 155 LEU A C 1
ATOM 1307 O O . LEU A 1 155 ? 21.463 -3.195 -11.739 1.00 92.81 155 LEU A O 1
ATOM 1311 N N . PRO A 1 156 ? 19.528 -2.672 -10.737 1.00 91.94 156 PRO A N 1
ATOM 1312 C CA . PRO A 1 156 ? 18.697 -3.402 -11.697 1.00 91.94 156 PRO A CA 1
ATOM 1313 C C . PRO A 1 156 ? 18.353 -2.651 -12.982 1.00 91.94 156 PRO A C 1
ATOM 1315 O O . PRO A 1 156 ? 17.777 -3.247 -13.888 1.00 91.94 156 PRO A O 1
ATOM 1318 N N . VAL A 1 157 ? 18.599 -1.345 -13.039 1.00 95.06 157 VAL A N 1
ATOM 1319 C CA . VAL A 1 157 ? 18.255 -0.510 -14.192 1.00 95.06 157 VAL A CA 1
ATOM 1320 C C . VAL A 1 157 ? 19.518 -0.206 -14.970 1.00 95.06 157 VAL A C 1
ATOM 1322 O O . VAL A 1 157 ? 20.401 0.472 -14.446 1.00 95.06 157 VAL A O 1
ATOM 1325 N N . ASN A 1 158 ? 19.552 -0.626 -16.231 1.00 94.44 158 ASN A N 1
ATOM 1326 C CA . ASN A 1 158 ? 20.629 -0.327 -17.165 1.00 94.44 158 ASN A CA 1
ATOM 1327 C C . ASN A 1 158 ? 20.242 0.827 -18.094 1.00 94.44 158 ASN A C 1
ATOM 1329 O O . ASN A 1 158 ? 19.058 1.111 -18.302 1.00 94.44 158 ASN A O 1
ATOM 1333 N N . ILE A 1 159 ? 21.254 1.512 -18.630 1.00 92.94 159 ILE A N 1
ATOM 1334 C CA . ILE A 1 159 ? 21.092 2.623 -19.569 1.00 92.94 159 ILE A CA 1
ATOM 1335 C C . ILE A 1 159 ? 21.946 2.339 -20.800 1.00 92.94 159 ILE A C 1
ATOM 1337 O O . ILE A 1 159 ? 23.150 2.141 -20.688 1.00 92.94 159 ILE A O 1
ATOM 1341 N N . GLU A 1 160 ? 21.343 2.372 -21.984 1.00 90.44 160 GLU A N 1
ATOM 1342 C CA . GLU A 1 160 ? 22.075 2.333 -23.251 1.00 90.44 160 GLU A CA 1
ATOM 1343 C C . GLU A 1 160 ? 21.474 3.359 -24.210 1.00 90.44 160 GLU A C 1
ATOM 1345 O O . GLU A 1 160 ? 20.259 3.420 -24.379 1.00 90.44 160 GLU A O 1
ATOM 1350 N N . GLN A 1 161 ? 22.312 4.202 -24.825 1.00 88.12 161 GLN A N 1
ATOM 1351 C CA . GLN A 1 161 ? 21.861 5.254 -25.753 1.00 88.12 161 GLN A CA 1
ATOM 1352 C C . GLN A 1 161 ? 20.736 6.138 -25.167 1.00 88.12 161 GLN A C 1
ATOM 1354 O O . GLN A 1 161 ? 19.787 6.505 -25.859 1.00 88.12 161 GLN A O 1
ATOM 1359 N N . GLN A 1 162 ? 20.844 6.477 -23.875 1.00 89.31 162 GLN A N 1
ATOM 1360 C CA . GLN A 1 162 ? 19.828 7.202 -23.093 1.00 89.31 162 GLN A CA 1
ATOM 1361 C C . GLN A 1 162 ? 18.464 6.502 -22.977 1.00 89.31 162 GLN A C 1
ATOM 1363 O O . GLN A 1 162 ? 17.468 7.150 -22.658 1.00 89.31 162 GLN A O 1
ATOM 1368 N N . ARG A 1 163 ? 18.391 5.190 -23.212 1.00 92.25 163 ARG A N 1
ATOM 1369 C CA . ARG A 1 163 ? 17.202 4.384 -22.930 1.00 92.25 163 ARG A CA 1
ATOM 1370 C C . ARG A 1 163 ? 17.410 3.545 -21.685 1.00 92.25 163 ARG A C 1
ATOM 1372 O O . ARG A 1 163 ? 18.436 2.880 -21.565 1.00 92.25 163 ARG A O 1
ATOM 1379 N N . VAL A 1 164 ? 16.435 3.571 -20.784 1.00 94.81 164 VAL A N 1
ATOM 1380 C CA . VAL A 1 164 ? 16.430 2.760 -19.560 1.00 94.81 164 VAL A CA 1
ATOM 1381 C C . VAL A 1 164 ? 15.746 1.422 -19.787 1.00 94.81 164 VAL A C 1
ATOM 1383 O O . VAL A 1 164 ? 14.700 1.347 -20.423 1.00 94.81 164 VAL A O 1
ATOM 1386 N N . TYR A 1 165 ? 16.303 0.352 -19.240 1.00 94.69 165 TYR A N 1
ATOM 1387 C CA . TYR A 1 165 ? 15.716 -0.978 -19.370 1.00 94.69 165 TYR A CA 1
ATOM 1388 C C . TYR A 1 165 ? 16.109 -1.883 -18.207 1.00 94.69 165 TYR A C 1
ATOM 1390 O O . TYR A 1 165 ? 17.010 -1.573 -17.425 1.00 94.69 165 TYR A O 1
ATOM 1398 N N . PHE A 1 166 ? 15.408 -3.010 -18.107 1.00 94.50 166 PHE A N 1
ATOM 1399 C CA . PHE A 1 166 ? 15.805 -4.131 -17.262 1.00 94.50 166 PHE A CA 1
ATOM 1400 C C . PHE A 1 166 ? 16.449 -5.206 -18.136 1.00 94.50 166 PHE A C 1
ATOM 1402 O O . PHE A 1 166 ? 15.827 -5.655 -19.103 1.00 94.50 166 PHE A O 1
ATOM 1409 N N . ASP A 1 167 ? 17.676 -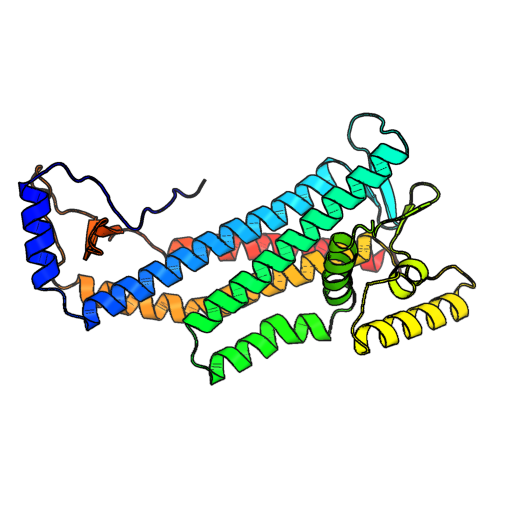5.600 -17.804 1.00 91.06 167 ASP A N 1
ATOM 1410 C CA . ASP A 1 167 ? 18.391 -6.687 -18.476 1.00 91.06 167 ASP A CA 1
ATOM 1411 C C . ASP A 1 167 ? 18.031 -8.029 -17.825 1.00 91.06 167 ASP A C 1
ATOM 1413 O O . ASP A 1 167 ? 18.328 -8.266 -16.652 1.00 91.06 167 ASP A O 1
ATOM 1417 N N . LEU A 1 168 ? 17.343 -8.900 -18.567 1.00 87.44 168 LEU A N 1
ATOM 1418 C CA . LEU A 1 168 ? 16.904 -10.184 -18.025 1.00 87.44 168 LEU A CA 1
ATOM 1419 C C . LEU A 1 168 ? 18.043 -11.191 -17.879 1.00 87.44 168 LEU A C 1
ATOM 1421 O O . LEU A 1 168 ? 17.982 -12.026 -16.977 1.00 87.44 168 LEU A O 1
ATOM 1425 N N . ASP A 1 169 ? 19.068 -11.124 -18.730 1.00 84.56 169 ASP A N 1
ATOM 1426 C CA . ASP A 1 169 ? 20.219 -12.021 -18.642 1.00 84.56 169 ASP A CA 1
ATOM 1427 C C . ASP A 1 169 ? 21.039 -11.715 -17.397 1.00 84.56 169 ASP A C 1
ATOM 1429 O O . ASP A 1 169 ? 21.366 -12.626 -16.633 1.00 84.56 169 ASP A O 1
ATOM 1433 N N . GLU A 1 170 ? 21.308 -10.435 -17.148 1.00 84.12 170 GLU A N 1
ATOM 1434 C CA . GLU A 1 170 ? 22.032 -10.006 -15.952 1.00 84.12 170 GLU A CA 1
ATOM 1435 C C . GLU A 1 170 ? 21.278 -10.409 -14.675 1.00 84.12 170 GLU A C 1
ATOM 1437 O O . GLU A 1 170 ? 21.856 -10.997 -13.762 1.00 84.12 170 GLU A O 1
ATOM 1442 N N . ILE A 1 171 ? 19.962 -10.175 -14.637 1.00 83.75 171 ILE A N 1
ATOM 1443 C CA . ILE A 1 171 ? 19.130 -10.487 -13.468 1.00 83.75 171 ILE A CA 1
ATOM 1444 C C . ILE A 1 171 ? 19.041 -12.002 -13.208 1.00 83.75 171 ILE A C 1
ATOM 1446 O O . ILE A 1 171 ? 19.029 -12.414 -12.048 1.00 83.75 171 ILE A O 1
ATOM 1450 N N . LEU A 1 172 ? 18.981 -12.842 -14.249 1.00 79.38 172 LEU A N 1
ATOM 1451 C CA . LEU A 1 172 ? 18.912 -14.305 -14.103 1.00 79.38 172 LEU A CA 1
ATOM 1452 C C . LEU A 1 172 ? 20.238 -14.940 -13.682 1.00 79.38 172 LEU A C 1
ATOM 1454 O O . LEU A 1 172 ? 20.241 -15.951 -12.980 1.00 79.38 172 LEU A O 1
ATOM 1458 N N . THR A 1 173 ? 21.353 -14.404 -14.173 1.00 75.62 173 THR A N 1
ATOM 1459 C CA . THR A 1 173 ? 22.675 -15.036 -14.043 1.00 75.62 173 THR A CA 1
ATOM 1460 C C . THR A 1 173 ? 23.446 -14.579 -12.806 1.00 75.62 173 THR A C 1
ATOM 1462 O O . THR A 1 173 ? 24.548 -15.073 -12.549 1.00 75.62 173 THR A O 1
ATOM 1465 N N . MET A 1 174 ? 22.877 -13.661 -12.021 1.00 74.88 174 MET A N 1
ATOM 1466 C CA . MET A 1 174 ? 23.584 -13.023 -10.920 1.00 74.88 174 MET A CA 1
ATOM 1467 C C . MET A 1 174 ? 23.838 -13.980 -9.738 1.00 74.88 174 MET A C 1
ATOM 1469 O O . MET A 1 174 ? 22.904 -14.604 -9.223 1.00 74.88 174 MET A O 1
ATOM 1473 N N . PRO A 1 175 ? 25.089 -14.078 -9.244 1.00 64.06 175 PRO A N 1
ATOM 1474 C CA . PRO A 1 175 ? 25.413 -14.872 -8.065 1.00 64.06 175 PRO A CA 1
ATOM 1475 C C . PRO A 1 175 ? 24.659 -14.401 -6.817 1.00 64.06 175 PRO A C 1
ATOM 1477 O O . PRO A 1 175 ? 24.448 -13.210 -6.619 1.00 64.06 175 PRO A O 1
ATOM 1480 N N . HIS A 1 176 ? 24.330 -15.336 -5.922 1.00 67.00 176 HIS A N 1
ATOM 1481 C CA . HIS A 1 176 ? 23.697 -15.058 -4.621 1.00 67.00 176 HIS A CA 1
ATOM 1482 C C . HIS A 1 176 ? 22.294 -14.426 -4.687 1.00 67.00 176 HIS A C 1
ATOM 1484 O O . HIS A 1 176 ? 21.807 -13.917 -3.677 1.00 67.00 176 HIS A O 1
ATOM 1490 N N . PHE A 1 177 ? 21.626 -14.516 -5.839 1.00 70.31 177 PHE A N 1
ATOM 1491 C CA . PHE A 1 177 ? 20.245 -14.099 -6.034 1.00 70.31 177 PHE A CA 1
ATOM 1492 C C . PHE A 1 177 ? 19.399 -15.270 -6.555 1.00 70.31 177 PHE A C 1
ATOM 1494 O O . PHE A 1 177 ? 19.540 -15.697 -7.697 1.00 70.31 177 PHE A O 1
ATOM 1501 N N . ASP A 1 178 ? 18.499 -15.785 -5.713 1.00 70.19 178 ASP A N 1
ATOM 1502 C CA . ASP A 1 178 ? 17.597 -16.876 -6.086 1.00 70.19 178 ASP A CA 1
ATOM 1503 C C . ASP A 1 178 ? 16.210 -16.345 -6.464 1.00 70.19 178 ASP A C 1
ATOM 1505 O O . ASP A 1 178 ? 15.404 -15.946 -5.618 1.00 70.19 178 ASP A O 1
ATOM 1509 N N . LEU A 1 179 ? 15.906 -16.393 -7.759 1.00 75.56 179 LEU A N 1
ATOM 1510 C CA . LEU A 1 179 ? 14.548 -16.214 -8.267 1.00 75.56 179 LEU A CA 1
ATOM 1511 C C . LEU A 1 179 ? 13.700 -17.459 -7.991 1.00 75.56 179 LEU A C 1
ATOM 1513 O O . LEU A 1 179 ? 14.197 -18.586 -7.981 1.00 75.56 179 LEU A O 1
ATOM 1517 N N . ASN A 1 180 ? 12.391 -17.274 -7.815 1.00 79.56 180 ASN A N 1
ATOM 1518 C CA . ASN A 1 180 ? 11.495 -18.427 -7.749 1.00 79.56 180 ASN A CA 1
ATOM 1519 C C . ASN A 1 180 ? 11.348 -19.084 -9.134 1.00 79.56 180 ASN A C 1
ATOM 1521 O O . ASN A 1 180 ? 11.407 -18.407 -10.159 1.00 79.56 180 ASN A O 1
ATOM 1525 N N . GLU A 1 181 ? 11.127 -20.400 -9.158 1.00 82.75 181 GLU A N 1
ATOM 1526 C CA . GLU A 1 181 ? 11.092 -21.193 -10.399 1.00 82.75 181 GLU A CA 1
ATOM 1527 C C . GLU A 1 181 ? 10.043 -20.699 -11.403 1.00 82.75 181 GLU A C 1
ATOM 1529 O O . GLU A 1 181 ? 10.294 -20.670 -12.603 1.00 82.75 181 GLU A O 1
ATOM 1534 N N . LYS A 1 182 ? 8.888 -20.229 -10.915 1.00 82.19 182 LYS A N 1
ATOM 1535 C CA . LYS A 1 182 ? 7.834 -19.666 -11.771 1.00 82.19 182 LYS A CA 1
ATOM 1536 C C . LYS A 1 182 ? 8.319 -18.424 -12.524 1.00 82.19 182 LYS A C 1
ATOM 1538 O O . LYS A 1 182 ? 8.075 -18.313 -13.717 1.00 82.19 182 LYS A O 1
ATOM 1543 N N . LEU A 1 183 ? 8.982 -17.495 -11.834 1.00 82.69 183 LEU A N 1
ATOM 1544 C CA . LEU A 1 183 ? 9.498 -16.276 -12.449 1.00 82.69 183 LEU A CA 1
ATOM 1545 C C . LEU A 1 183 ? 10.699 -16.572 -13.348 1.00 82.69 183 LEU A C 1
ATOM 1547 O O . LEU A 1 183 ? 10.786 -15.966 -14.404 1.00 82.69 183 LEU A O 1
ATOM 1551 N N . LYS A 1 184 ? 11.586 -17.506 -12.974 1.00 85.94 184 LYS A N 1
ATOM 1552 C CA . LYS A 1 184 ? 12.673 -17.952 -13.863 1.00 85.94 184 LYS A CA 1
ATOM 1553 C C . LYS A 1 184 ? 12.117 -18.457 -15.191 1.00 85.94 184 LYS A C 1
ATOM 1555 O O . LYS A 1 184 ? 12.464 -17.910 -16.225 1.00 85.94 184 LYS A O 1
ATOM 1560 N N . SER A 1 185 ? 11.179 -19.404 -15.132 1.00 86.62 185 SER A N 1
ATOM 1561 C CA . SER A 1 185 ? 10.560 -19.993 -16.323 1.00 86.62 185 SER A CA 1
ATOM 1562 C C . SER A 1 185 ? 9.874 -18.939 -17.194 1.00 86.62 185 SER A C 1
ATOM 1564 O O . SER A 1 185 ? 10.013 -18.958 -18.407 1.00 86.62 185 SER A O 1
ATOM 1566 N N . GLU A 1 186 ? 9.171 -17.983 -16.586 1.00 86.19 186 GLU A N 1
ATOM 1567 C CA . GLU A 1 186 ? 8.515 -16.904 -17.329 1.00 86.19 186 GLU A CA 1
ATOM 1568 C C . GLU A 1 186 ? 9.513 -15.902 -17.933 1.00 86.19 186 GLU A C 1
ATOM 1570 O O . GLU A 1 186 ? 9.285 -15.399 -19.029 1.00 86.19 186 GLU A O 1
ATOM 1575 N N . ILE A 1 187 ? 10.628 -15.608 -17.252 1.00 86.56 187 ILE A N 1
ATOM 1576 C CA . ILE A 1 187 ? 11.705 -14.790 -17.824 1.00 86.56 187 ILE A CA 1
ATOM 1577 C C . ILE A 1 187 ? 12.367 -15.536 -18.990 1.00 86.56 187 ILE A C 1
ATOM 1579 O O . ILE A 1 187 ? 12.603 -14.918 -20.024 1.00 86.56 187 ILE A O 1
ATOM 1583 N N . ASP A 1 188 ? 12.636 -16.835 -18.853 1.00 88.12 188 ASP A N 1
ATOM 1584 C CA . ASP A 1 188 ? 13.202 -17.662 -19.925 1.00 88.12 188 ASP A CA 1
ATOM 1585 C C . ASP A 1 188 ? 12.272 -17.703 -21.150 1.00 88.12 188 ASP A C 1
ATOM 1587 O O . ASP A 1 188 ? 12.729 -17.472 -22.267 1.00 88.12 188 ASP A O 1
ATOM 1591 N N . GLU A 1 189 ? 10.960 -17.865 -20.948 1.00 88.12 189 GLU A N 1
ATOM 1592 C CA . GLU A 1 189 ? 9.960 -17.767 -22.023 1.00 88.12 189 GLU A CA 1
ATOM 1593 C C . GLU A 1 189 ? 9.996 -16.394 -22.716 1.00 88.12 189 GLU A C 1
ATOM 1595 O O . GLU A 1 189 ? 10.011 -16.320 -23.945 1.00 88.12 189 GLU A O 1
ATOM 1600 N N . ILE A 1 190 ? 10.059 -15.294 -21.951 1.00 87.44 190 ILE A N 1
ATOM 1601 C CA . ILE A 1 190 ? 10.153 -13.932 -22.506 1.00 87.44 190 ILE A CA 1
ATOM 1602 C C . ILE A 1 190 ? 11.448 -13.752 -23.307 1.00 87.44 190 ILE A C 1
ATOM 1604 O O . ILE A 1 190 ? 11.427 -13.131 -24.370 1.00 87.44 190 ILE A O 1
ATOM 1608 N N . LYS A 1 191 ? 12.571 -14.285 -22.816 1.00 87.88 191 LYS A N 1
ATOM 1609 C CA . LYS A 1 191 ? 13.863 -14.237 -23.509 1.00 87.88 191 LYS A CA 1
ATOM 1610 C C . LYS A 1 191 ? 13.797 -14.943 -24.856 1.00 87.88 191 LYS A C 1
ATOM 1612 O O . LYS A 1 191 ? 14.178 -14.351 -25.863 1.00 87.88 191 LYS A O 1
ATOM 1617 N N . GLU A 1 192 ? 13.285 -16.173 -24.873 1.00 87.19 192 GLU A N 1
ATOM 1618 C CA . GLU A 1 192 ? 13.107 -16.950 -26.101 1.00 87.19 192 GLU A CA 1
ATOM 1619 C C . GLU A 1 192 ? 12.214 -16.207 -27.103 1.00 87.19 192 GLU A C 1
ATOM 1621 O O . GLU A 1 192 ? 12.558 -16.109 -28.283 1.00 87.19 192 GLU A O 1
ATOM 1626 N N . ASP A 1 193 ? 11.114 -15.611 -26.631 1.00 86.19 193 ASP A N 1
ATOM 1627 C CA . ASP A 1 193 ? 10.191 -14.828 -27.458 1.00 86.19 193 ASP A CA 1
ATOM 1628 C C . ASP A 1 193 ? 10.860 -13.573 -28.054 1.00 86.19 193 ASP A C 1
ATOM 1630 O O . ASP A 1 193 ? 10.640 -13.255 -29.228 1.00 86.19 193 ASP A O 1
ATOM 1634 N N . ILE A 1 194 ? 11.681 -12.855 -27.275 1.00 86.38 194 ILE A N 1
ATOM 1635 C CA . ILE A 1 194 ? 12.422 -11.676 -27.753 1.00 86.38 194 ILE A CA 1
ATOM 1636 C C . ILE A 1 194 ? 13.443 -12.088 -28.813 1.00 86.38 194 ILE A C 1
ATOM 1638 O O . ILE A 1 194 ? 13.448 -11.521 -29.909 1.00 86.38 194 ILE A O 1
ATOM 1642 N N . SER A 1 195 ? 14.268 -13.096 -28.522 1.00 85.44 195 SER A N 1
ATOM 1643 C CA . SER A 1 195 ? 15.289 -13.571 -29.457 1.00 85.44 195 SER A CA 1
ATOM 1644 C C . SER A 1 195 ? 14.672 -14.085 -30.758 1.00 85.44 195 SER A C 1
ATOM 1646 O O . SER A 1 195 ? 15.176 -13.767 -31.832 1.00 85.44 195 SER A O 1
ATOM 1648 N N . ALA A 1 196 ? 13.553 -14.814 -30.690 1.00 86.44 196 ALA A N 1
ATOM 1649 C CA . ALA A 1 196 ? 12.880 -15.356 -31.870 1.00 86.44 196 ALA A CA 1
ATOM 1650 C C . ALA A 1 196 ? 12.226 -14.285 -32.761 1.00 86.44 196 ALA A C 1
ATOM 1652 O O . ALA A 1 196 ? 12.091 -14.494 -33.967 1.00 86.44 196 ALA A O 1
ATOM 1653 N N . ARG A 1 197 ? 11.777 -13.160 -32.187 1.00 86.50 197 ARG A N 1
ATOM 1654 C CA . ARG A 1 197 ? 11.039 -12.117 -32.926 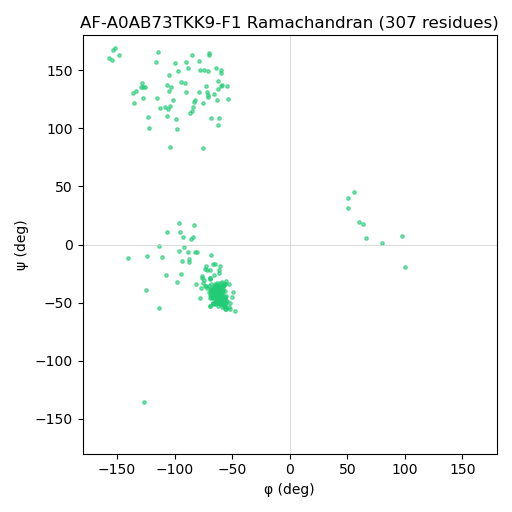1.00 86.50 197 ARG A CA 1
ATOM 1655 C C . ARG A 1 197 ? 11.900 -10.947 -33.372 1.00 86.50 197 ARG A C 1
ATOM 1657 O O . ARG A 1 197 ? 11.582 -10.336 -34.390 1.00 86.50 197 ARG A O 1
ATOM 1664 N N . PHE A 1 198 ? 12.927 -10.609 -32.601 1.00 83.81 198 PHE A N 1
ATOM 1665 C CA . PHE A 1 198 ? 13.687 -9.374 -32.780 1.00 83.81 198 PHE A CA 1
ATOM 1666 C C . PHE A 1 198 ? 15.189 -9.601 -32.973 1.00 83.81 198 PHE A C 1
ATOM 1668 O O . PHE A 1 198 ? 15.870 -8.644 -33.324 1.00 83.81 198 PHE A O 1
ATOM 1675 N N . GLU A 1 199 ? 15.698 -10.825 -32.763 1.00 79.88 199 GLU A N 1
ATOM 1676 C CA . GLU A 1 199 ? 17.143 -11.129 -32.758 1.00 79.88 199 GLU A CA 1
ATOM 1677 C C . GLU A 1 199 ? 17.945 -10.180 -31.841 1.00 79.88 199 GLU A C 1
ATOM 1679 O O . GLU A 1 199 ? 19.102 -9.857 -32.106 1.00 79.88 199 GLU A O 1
ATOM 1684 N N . ASP A 1 200 ? 17.309 -9.715 -30.762 1.00 76.50 200 ASP A N 1
ATOM 1685 C CA . ASP A 1 200 ? 17.823 -8.671 -29.874 1.00 76.50 200 ASP A CA 1
ATOM 1686 C C . ASP A 1 200 ? 18.119 -9.218 -28.468 1.00 76.50 200 ASP A C 1
ATOM 1688 O O . ASP A 1 200 ? 17.685 -10.314 -28.089 1.00 76.50 200 ASP A O 1
ATOM 1692 N N . PHE A 1 201 ? 18.853 -8.431 -27.684 1.00 77.44 201 PHE A N 1
ATOM 1693 C CA . PHE A 1 201 ? 19.113 -8.693 -26.276 1.00 77.44 201 PHE A CA 1
ATOM 1694 C C . PHE A 1 201 ? 17.804 -8.687 -25.474 1.00 77.44 201 PHE A C 1
ATOM 1696 O O . PHE A 1 201 ? 16.937 -7.837 -25.708 1.00 77.44 201 PHE A O 1
ATOM 1703 N N . PRO A 1 202 ? 17.643 -9.595 -24.496 1.00 82.44 202 PRO A N 1
ATOM 1704 C CA . PRO A 1 202 ? 16.393 -9.744 -23.770 1.00 82.44 202 PRO A CA 1
ATOM 1705 C C . PRO A 1 202 ? 16.189 -8.622 -22.748 1.00 82.44 202 PRO A C 1
ATOM 1707 O O . PRO A 1 202 ? 16.465 -8.748 -21.552 1.00 82.44 202 PRO A O 1
ATOM 1710 N N . ARG A 1 203 ? 15.680 -7.497 -23.242 1.00 87.94 203 ARG A N 1
ATOM 1711 C CA . ARG A 1 203 ? 15.425 -6.286 -22.468 1.00 87.94 203 ARG A CA 1
ATOM 1712 C C . ARG A 1 203 ? 13.937 -6.116 -22.240 1.00 87.94 203 ARG A C 1
ATOM 1714 O O . ARG A 1 203 ? 13.133 -6.254 -23.161 1.00 87.94 203 ARG A O 1
ATOM 1721 N N . ILE A 1 204 ? 13.566 -5.741 -21.020 1.00 90.75 204 ILE A N 1
ATOM 1722 C CA . ILE A 1 204 ? 12.193 -5.336 -20.711 1.00 90.75 204 ILE A CA 1
ATOM 1723 C C . ILE A 1 204 ? 12.111 -3.820 -20.591 1.00 90.75 204 ILE A C 1
ATOM 1725 O O . ILE A 1 204 ? 12.925 -3.185 -19.917 1.00 90.75 204 ILE A O 1
ATOM 1729 N N . SER A 1 205 ? 11.064 -3.265 -21.205 1.00 92.38 205 SER A N 1
ATOM 1730 C CA . SER A 1 205 ? 10.719 -1.847 -21.119 1.00 92.38 205 SER A CA 1
ATOM 1731 C C . SER A 1 205 ? 10.589 -1.386 -19.667 1.00 92.38 205 SER A C 1
ATOM 1733 O O . SER A 1 205 ? 9.802 -1.936 -18.882 1.00 92.38 205 SER A O 1
ATOM 1735 N N . TYR A 1 206 ? 11.333 -0.340 -19.322 1.00 95.31 206 TYR A N 1
ATOM 1736 C CA . TYR A 1 206 ? 11.322 0.252 -17.995 1.00 95.31 206 TYR A CA 1
ATOM 1737 C C . TYR A 1 206 ? 9.994 0.967 -17.720 1.00 95.31 206 TYR A C 1
ATOM 1739 O O . TYR A 1 206 ? 9.308 0.660 -16.742 1.00 95.31 206 TYR A O 1
ATOM 1747 N N . VAL A 1 207 ? 9.581 1.873 -18.611 1.00 95.00 207 VAL A N 1
ATOM 1748 C CA . VAL A 1 207 ? 8.395 2.725 -18.458 1.00 95.00 207 VAL A CA 1
ATOM 1749 C C . VAL A 1 207 ? 7.125 1.896 -18.324 1.00 95.00 207 VAL A C 1
ATOM 1751 O O . VAL A 1 207 ? 6.313 2.142 -17.430 1.00 95.00 207 VAL A O 1
ATOM 1754 N N . TYR A 1 208 ? 6.970 0.861 -19.153 1.00 94.50 208 TYR A N 1
ATOM 1755 C CA . TYR A 1 208 ? 5.805 -0.015 -19.102 1.00 94.50 208 TYR A CA 1
ATOM 1756 C C . TYR A 1 208 ? 5.765 -0.815 -17.797 1.00 94.50 208 TYR A C 1
ATOM 1758 O O . TYR A 1 208 ? 4.710 -0.930 -17.166 1.00 94.50 208 TYR A O 1
ATOM 1766 N N . THR A 1 209 ? 6.915 -1.338 -17.369 1.00 96.19 209 THR A N 1
ATOM 1767 C CA . THR A 1 209 ? 7.028 -2.151 -16.155 1.00 96.19 209 THR A CA 1
ATOM 1768 C C . THR A 1 209 ? 6.745 -1.321 -14.905 1.00 96.19 209 THR A C 1
ATOM 1770 O O . THR A 1 209 ? 5.941 -1.744 -14.073 1.00 96.19 209 THR A O 1
ATOM 1773 N N . ILE A 1 210 ? 7.310 -0.112 -14.802 1.00 97.38 210 ILE A N 1
ATOM 1774 C CA . ILE A 1 210 ? 7.045 0.825 -13.699 1.00 97.38 210 ILE A CA 1
ATOM 1775 C C . ILE A 1 210 ? 5.581 1.273 -13.692 1.00 97.38 210 ILE A C 1
ATOM 1777 O O . ILE A 1 210 ? 4.934 1.230 -12.642 1.00 97.38 210 ILE A O 1
ATOM 1781 N N . ALA A 1 211 ? 5.022 1.648 -14.848 1.00 96.81 211 ALA A N 1
ATOM 1782 C CA . ALA A 1 211 ? 3.625 2.068 -14.949 1.00 96.81 211 ALA A CA 1
ATOM 1783 C C . ALA A 1 211 ? 2.668 0.946 -14.522 1.00 96.81 211 ALA A C 1
ATOM 1785 O O . ALA A 1 211 ? 1.755 1.174 -13.724 1.00 96.81 211 ALA A O 1
ATOM 1786 N N . LYS A 1 212 ? 2.905 -0.290 -14.988 1.00 97.44 212 LYS A N 1
ATOM 1787 C CA . LYS A 1 212 ? 2.091 -1.446 -14.600 1.00 97.44 212 LYS A CA 1
ATOM 1788 C C . LYS A 1 212 ? 2.238 -1.764 -13.117 1.00 97.44 212 LYS A C 1
ATOM 1790 O O . LYS A 1 212 ? 1.229 -1.973 -12.449 1.00 97.44 212 LYS A O 1
ATOM 1795 N N . PHE A 1 213 ? 3.457 -1.769 -12.584 1.00 98.25 213 PHE A N 1
ATOM 1796 C CA . PHE A 1 213 ? 3.707 -1.985 -11.158 1.00 98.25 213 PHE A CA 1
ATOM 1797 C C . PHE A 1 213 ? 2.951 -0.985 -10.282 1.00 98.25 213 PHE A C 1
ATOM 1799 O O . PHE A 1 213 ? 2.309 -1.360 -9.296 1.00 98.25 213 PHE A O 1
ATOM 1806 N N . ASN A 1 214 ? 2.993 0.288 -10.665 1.00 98.00 214 ASN A N 1
ATOM 1807 C CA . ASN A 1 214 ? 2.333 1.352 -9.935 1.00 98.00 214 ASN A CA 1
ATOM 1808 C C . ASN A 1 214 ? 0.801 1.262 -10.002 1.00 98.00 214 ASN A C 1
ATOM 1810 O O . ASN A 1 214 ? 0.131 1.422 -8.975 1.00 98.00 214 ASN A O 1
ATOM 1814 N N . LEU A 1 215 ? 0.257 0.929 -11.175 1.00 98.38 215 LEU A N 1
ATOM 1815 C CA . LEU A 1 215 ? -1.167 0.652 -11.348 1.00 98.38 215 LEU A CA 1
ATOM 1816 C C . LEU A 1 215 ? -1.618 -0.476 -10.409 1.00 98.38 215 LEU A C 1
ATOM 1818 O O . LEU A 1 215 ? -2.529 -0.276 -9.609 1.00 98.38 215 LEU A O 1
ATOM 1822 N N . ILE A 1 216 ? -0.929 -1.622 -10.437 1.00 98.62 216 ILE A N 1
ATOM 1823 C CA . ILE A 1 216 ? -1.277 -2.781 -9.602 1.00 98.62 216 ILE A CA 1
ATOM 1824 C C . ILE A 1 216 ? -1.161 -2.458 -8.109 1.00 98.62 216 ILE A C 1
ATOM 1826 O O . ILE A 1 216 ? -2.065 -2.774 -7.339 1.00 98.62 216 ILE A O 1
ATOM 1830 N N . THR A 1 217 ? -0.103 -1.768 -7.680 1.00 98.69 217 THR A N 1
ATOM 1831 C CA . THR A 1 217 ? 0.058 -1.367 -6.270 1.00 98.69 217 THR A CA 1
ATOM 1832 C C . THR A 1 217 ? -1.093 -0.462 -5.808 1.00 98.69 217 THR A C 1
ATOM 1834 O O . THR A 1 217 ? -1.631 -0.630 -4.711 1.00 98.69 217 THR A O 1
ATOM 1837 N N . THR A 1 218 ? -1.533 0.460 -6.668 1.00 98.81 218 THR A N 1
ATOM 1838 C CA . THR A 1 218 ? -2.673 1.348 -6.392 1.00 98.81 218 THR A CA 1
ATOM 1839 C C . THR A 1 218 ? -4.000 0.580 -6.347 1.00 98.81 218 THR A C 1
ATOM 1841 O O . THR A 1 218 ? -4.835 0.838 -5.475 1.00 98.81 218 THR A O 1
ATOM 1844 N N . GLU A 1 219 ? -4.195 -0.401 -7.233 1.00 98.62 219 GLU A N 1
ATOM 1845 C CA . GLU A 1 219 ? -5.355 -1.301 -7.213 1.00 98.62 219 GLU A CA 1
ATOM 1846 C C . GLU A 1 219 ? -5.417 -2.129 -5.925 1.00 98.62 219 GLU A C 1
ATOM 1848 O O . GLU A 1 219 ? -6.487 -2.221 -5.315 1.00 98.62 219 GLU A O 1
ATOM 1853 N N . ILE A 1 220 ? -4.285 -2.688 -5.480 1.00 98.81 220 ILE A N 1
ATOM 1854 C CA . ILE A 1 220 ? -4.175 -3.432 -4.217 1.00 98.81 220 ILE A CA 1
ATOM 1855 C C . ILE A 1 220 ? -4.634 -2.552 -3.053 1.00 98.81 220 ILE A C 1
ATOM 1857 O O . ILE A 1 220 ? -5.516 -2.959 -2.293 1.00 98.81 220 ILE A O 1
ATOM 1861 N N . TYR A 1 221 ? -4.114 -1.325 -2.946 1.00 98.88 221 TYR A N 1
ATOM 1862 C CA . TYR A 1 221 ? -4.495 -0.414 -1.865 1.00 98.88 221 TYR A CA 1
ATOM 1863 C C . TYR A 1 221 ? -5.981 -0.029 -1.919 1.00 98.88 221 TYR A C 1
ATOM 1865 O O . TYR A 1 221 ? -6.680 -0.072 -0.903 1.00 98.88 221 TYR A O 1
ATOM 1873 N N . LEU A 1 222 ? -6.525 0.267 -3.106 1.00 98.75 222 LEU A N 1
ATOM 1874 C CA . LEU A 1 222 ? -7.955 0.554 -3.247 1.00 98.75 222 LEU A CA 1
ATOM 1875 C C . LEU A 1 222 ? -8.829 -0.652 -2.873 1.00 98.75 222 LEU A C 1
ATOM 1877 O O . LEU A 1 222 ? -9.916 -0.477 -2.313 1.00 98.75 222 LEU A O 1
ATOM 1881 N N . ASN A 1 223 ? -8.398 -1.864 -3.216 1.00 98.56 223 ASN A N 1
ATOM 1882 C CA . ASN A 1 223 ? -9.124 -3.084 -2.889 1.00 98.56 223 ASN A CA 1
ATOM 1883 C C . ASN A 1 223 ? -9.066 -3.382 -1.389 1.00 98.56 223 ASN A C 1
ATOM 1885 O O . ASN A 1 223 ? -10.117 -3.661 -0.817 1.00 98.56 223 ASN A O 1
ATOM 1889 N N . TYR A 1 224 ? -7.918 -3.192 -0.734 1.00 98.62 224 TYR A N 1
ATOM 1890 C CA . TYR A 1 224 ? -7.823 -3.178 0.728 1.00 98.62 224 TYR A CA 1
ATOM 1891 C C . TYR A 1 224 ? -8.843 -2.211 1.345 1.00 98.62 224 TYR A C 1
ATOM 1893 O O . TYR A 1 224 ? -9.653 -2.614 2.177 1.00 98.62 224 TYR A O 1
ATOM 1901 N N . LEU A 1 225 ? -8.901 -0.962 0.863 1.00 98.75 225 LEU A N 1
ATOM 1902 C CA . LEU A 1 225 ? -9.868 0.015 1.366 1.00 98.75 225 LEU A CA 1
ATOM 1903 C C . LEU A 1 225 ? -11.315 -0.465 1.189 1.00 98.75 225 LEU A C 1
ATOM 1905 O O . LEU A 1 225 ? -12.182 -0.112 1.985 1.00 98.75 225 LEU A O 1
ATOM 1909 N N . LYS A 1 226 ? -11.641 -1.238 0.148 1.00 98.44 226 LYS A N 1
ATOM 1910 C CA . LYS A 1 226 ? -12.993 -1.803 -0.010 1.00 98.44 226 LYS A CA 1
ATOM 1911 C C . LYS A 1 226 ? -13.288 -2.868 1.049 1.00 98.44 226 LYS A C 1
ATOM 1913 O O . LYS A 1 226 ? -14.390 -2.825 1.588 1.00 98.44 226 LYS A O 1
ATOM 1918 N N . GLU A 1 227 ? -12.338 -3.751 1.344 1.00 98.12 227 GLU A N 1
ATOM 1919 C CA . GLU A 1 227 ? -12.512 -4.852 2.307 1.00 98.12 227 GLU A CA 1
ATOM 1920 C C . GLU A 1 227 ? -12.471 -4.384 3.768 1.00 98.12 227 GLU A C 1
ATOM 1922 O O . GLU A 1 227 ? -13.213 -4.904 4.591 1.00 98.12 227 GLU A O 1
ATOM 1927 N N . VAL A 1 228 ? -11.683 -3.354 4.098 1.00 98.25 228 VAL A N 1
ATOM 1928 C CA . VAL A 1 228 ? -11.620 -2.821 5.474 1.00 98.25 228 VAL A CA 1
ATOM 1929 C C . VAL A 1 228 ? -12.872 -2.019 5.858 1.00 98.25 228 VAL A C 1
ATOM 1931 O O . VAL A 1 228 ? -13.186 -1.850 7.033 1.00 98.25 228 VAL A O 1
ATOM 1934 N N . LYS A 1 229 ? -13.626 -1.524 4.866 1.00 98.38 229 LYS A N 1
ATOM 1935 C CA . LYS A 1 229 ? -14.821 -0.694 5.081 1.00 98.38 229 LYS A CA 1
ATOM 1936 C C . LYS A 1 229 ? -15.883 -1.350 5.974 1.00 98.38 229 LYS A C 1
ATOM 1938 O O . LYS A 1 229 ? -16.307 -0.677 6.909 1.00 98.38 229 LYS A O 1
ATOM 1943 N N . PRO A 1 230 ? -16.385 -2.567 5.675 1.00 97.94 230 PRO A N 1
ATOM 1944 C CA . PRO A 1 230 ? -17.393 -3.204 6.519 1.00 97.94 230 PRO A CA 1
ATOM 1945 C C . PRO A 1 230 ? -16.910 -3.372 7.963 1.00 97.94 230 PRO A C 1
ATOM 1947 O O . PRO A 1 230 ? -17.677 -3.068 8.868 1.00 97.94 230 PRO A O 1
ATOM 1950 N N . ILE A 1 231 ? -15.635 -3.728 8.165 1.00 98.19 231 ILE A N 1
ATOM 1951 C CA . ILE A 1 231 ? -15.024 -3.877 9.495 1.00 98.19 231 ILE A CA 1
ATOM 1952 C C . ILE A 1 231 ? -15.060 -2.542 10.251 1.00 98.19 231 ILE A C 1
ATOM 1954 O O . ILE A 1 231 ? -15.550 -2.469 11.373 1.00 98.19 231 ILE A O 1
ATOM 1958 N N . LEU A 1 232 ? -14.612 -1.458 9.607 1.00 97.94 232 LEU A N 1
ATOM 1959 C CA . LEU A 1 232 ? -14.639 -0.124 10.210 1.00 97.94 232 LEU A CA 1
ATOM 1960 C C . LEU A 1 232 ? -16.067 0.327 10.543 1.00 97.94 232 LEU A C 1
ATOM 1962 O O . LEU A 1 232 ? -16.286 0.931 11.585 1.00 97.94 232 LEU A O 1
ATOM 1966 N N . MET A 1 233 ? -17.037 0.053 9.666 1.00 98.00 233 MET A N 1
ATOM 1967 C CA . MET A 1 233 ? -18.439 0.414 9.898 1.00 98.00 233 MET A CA 1
ATOM 1968 C C . MET A 1 233 ? -19.041 -0.320 11.097 1.00 98.00 233 MET A C 1
ATOM 1970 O O . MET A 1 233 ? -19.800 0.284 11.851 1.00 98.00 233 MET A O 1
ATOM 1974 N N . GLU A 1 234 ? -18.725 -1.603 11.259 1.00 97.50 234 GLU A N 1
ATOM 1975 C CA . GLU A 1 234 ? -19.177 -2.407 12.394 1.00 97.50 234 GLU A CA 1
ATOM 1976 C C . GLU A 1 234 ? -18.559 -1.905 13.702 1.00 97.50 234 GLU A C 1
ATOM 1978 O O . GLU A 1 234 ? -19.292 -1.563 14.628 1.00 97.50 234 GLU A O 1
ATOM 1983 N N . MET A 1 235 ? -17.237 -1.717 13.737 1.00 96.25 235 MET A N 1
ATOM 1984 C CA . MET A 1 235 ? -16.541 -1.198 14.919 1.00 96.25 235 MET A CA 1
ATOM 1985 C C . MET A 1 235 ? -16.979 0.222 15.294 1.00 96.25 235 MET A C 1
ATOM 1987 O O . MET A 1 235 ? -17.140 0.531 16.473 1.00 96.25 235 MET A O 1
ATOM 1991 N N . ASP A 1 236 ? -17.194 1.103 14.310 1.00 95.00 236 ASP A N 1
ATOM 1992 C CA . ASP A 1 236 ? -17.690 2.458 14.568 1.00 95.00 236 ASP A CA 1
ATOM 1993 C C . ASP A 1 236 ? -19.100 2.430 15.170 1.00 95.00 236 ASP A C 1
ATOM 1995 O O . ASP A 1 236 ? -19.388 3.184 16.103 1.00 95.00 236 ASP A O 1
ATOM 1999 N N . LYS A 1 237 ? -19.963 1.527 14.686 1.00 96.25 237 LYS A N 1
ATOM 2000 C CA . LYS A 1 237 ? -21.307 1.322 15.228 1.00 96.25 237 LYS A CA 1
ATOM 2001 C C . LYS A 1 237 ? -21.252 0.845 16.682 1.00 96.25 237 LYS A C 1
ATOM 2003 O O . LYS A 1 237 ? -21.863 1.493 17.526 1.00 96.25 237 LYS A O 1
ATOM 2008 N N . GLU A 1 238 ? -20.505 -0.218 16.978 1.00 95.88 238 GLU A N 1
ATOM 2009 C CA . GLU A 1 238 ? -20.363 -0.757 18.342 1.00 95.88 238 GLU A CA 1
ATOM 2010 C C . GLU A 1 238 ? -19.817 0.298 19.313 1.00 95.88 238 GLU A C 1
ATOM 2012 O O . GLU A 1 238 ? -20.380 0.538 20.383 1.00 95.88 238 GLU A O 1
ATOM 2017 N N . LYS A 1 239 ? -18.762 1.011 18.899 1.00 94.81 239 LYS A N 1
ATOM 2018 C CA . LYS A 1 239 ? -18.196 2.134 19.651 1.00 94.81 239 LYS A CA 1
ATOM 2019 C C . LYS A 1 239 ? -19.251 3.213 19.917 1.00 94.81 239 LYS A C 1
ATOM 2021 O O . LYS A 1 239 ? -19.373 3.682 21.046 1.00 94.81 239 LYS A O 1
ATOM 2026 N N . ASN A 1 240 ? -20.020 3.629 18.909 1.00 93.81 240 ASN A N 1
ATOM 2027 C CA . ASN A 1 240 ? -21.045 4.666 19.075 1.00 93.81 240 ASN A CA 1
ATOM 2028 C C . ASN A 1 240 ? -22.188 4.218 20.000 1.00 93.81 240 ASN A C 1
ATOM 2030 O O . ASN A 1 240 ? -22.676 5.034 20.779 1.00 93.81 240 ASN A O 1
ATOM 2034 N N . GLU A 1 241 ? -22.589 2.945 19.950 1.00 94.88 241 GLU A N 1
ATOM 2035 C CA . GLU A 1 241 ? -23.592 2.371 20.857 1.00 94.88 241 GLU A CA 1
ATOM 2036 C C . GLU A 1 241 ? -23.121 2.420 22.317 1.00 94.88 241 GLU A C 1
ATOM 2038 O O . GLU A 1 241 ? -23.874 2.871 23.183 1.00 94.88 241 GLU A O 1
ATOM 2043 N N . LEU A 1 242 ? -21.856 2.071 22.593 1.00 93.69 242 LEU A N 1
ATOM 2044 C CA . LEU A 1 242 ? -21.273 2.217 23.933 1.00 93.69 242 LEU A CA 1
ATOM 2045 C C . LEU A 1 242 ? -21.263 3.672 24.409 1.00 93.69 242 LEU A C 1
ATOM 2047 O O . LEU A 1 242 ? -21.601 3.959 25.559 1.00 93.69 242 LEU A O 1
ATOM 2051 N N . LEU A 1 243 ? -20.915 4.608 23.525 1.00 92.31 243 LEU A N 1
ATOM 2052 C CA . LEU A 1 243 ? -20.810 6.030 23.858 1.00 92.31 243 LEU A CA 1
ATOM 2053 C C . LEU A 1 243 ? -22.156 6.709 24.161 1.00 92.31 243 LEU A C 1
ATOM 2055 O O . LEU A 1 243 ? -22.143 7.847 24.642 1.00 92.31 243 LEU A O 1
ATOM 2059 N N . LEU A 1 244 ? -23.294 6.037 23.933 1.00 91.44 244 LEU A N 1
ATOM 2060 C CA . LEU A 1 244 ? -24.606 6.486 24.416 1.00 91.44 244 LEU A CA 1
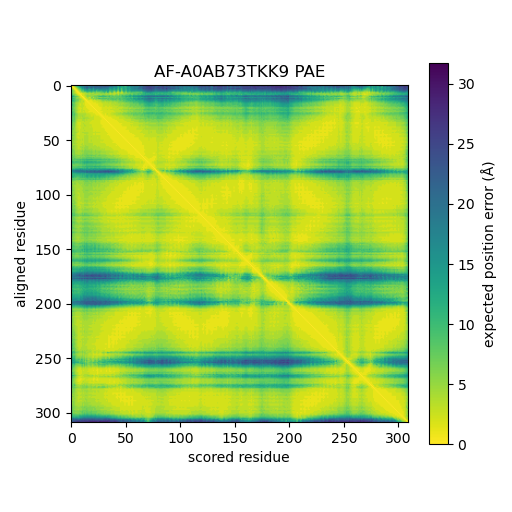ATOM 2061 C C . LEU A 1 244 ? -24.692 6.455 25.947 1.00 91.44 244 LEU A C 1
ATOM 2063 O O . LEU A 1 244 ? -25.449 7.230 26.536 1.00 91.44 244 LEU A O 1
ATOM 2067 N N . ASN A 1 245 ? -23.908 5.593 26.600 1.00 89.62 245 ASN A N 1
ATOM 2068 C CA . ASN A 1 245 ? -23.834 5.546 28.051 1.00 89.62 245 ASN A CA 1
ATOM 2069 C C . ASN A 1 245 ? -23.100 6.783 28.590 1.00 89.62 245 ASN A C 1
ATOM 2071 O O . ASN A 1 245 ? -21.963 7.083 28.215 1.00 89.62 245 ASN A O 1
ATOM 2075 N N . THR A 1 246 ? -23.741 7.490 29.520 1.00 85.25 246 THR A N 1
ATOM 2076 C CA . THR A 1 246 ? -23.194 8.703 30.134 1.00 85.25 246 THR A CA 1
ATOM 2077 C C . THR A 1 246 ? -21.945 8.452 30.968 1.00 85.25 246 THR A C 1
ATOM 2079 O O . THR A 1 246 ? -21.223 9.413 31.206 1.00 85.25 246 THR A O 1
ATOM 2082 N N . LYS A 1 247 ? -21.643 7.201 31.363 1.00 87.94 247 LYS A N 1
ATOM 2083 C CA . LYS A 1 247 ? -20.418 6.874 32.111 1.00 87.94 247 LYS A CA 1
ATOM 2084 C C . LYS A 1 247 ? -19.151 7.326 31.379 1.00 87.94 247 LYS A C 1
ATOM 2086 O O . LYS A 1 247 ? -18.234 7.824 32.005 1.00 87.94 247 LYS A O 1
ATOM 2091 N N . PHE A 1 248 ? -19.141 7.281 30.045 1.00 88.88 248 PHE A N 1
ATOM 2092 C CA . PHE A 1 248 ? -18.002 7.709 29.224 1.00 88.88 248 PHE A CA 1
ATOM 2093 C C . PHE A 1 248 ? -17.951 9.230 28.976 1.00 88.88 248 PHE A C 1
ATOM 2095 O O . PHE A 1 248 ? -17.344 9.682 28.000 1.00 88.88 248 PHE A O 1
ATOM 2102 N N . LYS A 1 249 ? -18.676 10.049 29.745 1.00 85.75 249 LYS A N 1
ATOM 2103 C CA . LYS A 1 249 ? -18.629 11.514 29.650 1.00 85.75 249 LYS A CA 1
ATOM 2104 C C . LYS A 1 249 ? -17.868 12.064 30.846 1.00 85.75 249 LYS A C 1
ATOM 2106 O O . LYS A 1 249 ? -18.375 12.042 31.961 1.00 85.75 249 LYS A O 1
ATOM 2111 N N . LEU A 1 250 ? -16.681 12.595 30.584 1.00 85.25 250 LEU A N 1
ATOM 2112 C CA . LEU A 1 250 ? -15.938 13.387 31.557 1.00 85.25 250 LEU A CA 1
ATOM 2113 C C . LEU A 1 250 ? -16.314 14.861 31.426 1.00 85.25 250 LEU A C 1
ATOM 2115 O O . LEU A 1 250 ? -16.777 15.299 30.369 1.00 85.25 250 LEU A O 1
ATOM 2119 N N . THR A 1 251 ? -16.113 15.621 32.497 1.00 80.44 251 THR A N 1
ATOM 2120 C CA . THR A 1 251 ? -16.325 17.071 32.510 1.00 80.44 251 THR A CA 1
ATOM 2121 C C . THR A 1 251 ? -14.978 17.739 32.740 1.00 80.44 251 THR A C 1
ATOM 2123 O O . THR A 1 251 ? -14.270 17.400 33.681 1.00 80.44 251 THR A O 1
ATOM 2126 N N . ASN A 1 252 ? -14.609 18.660 31.859 1.00 75.19 252 ASN A N 1
ATOM 2127 C CA . ASN A 1 252 ? -13.387 19.442 31.985 1.00 75.19 252 ASN A CA 1
ATOM 2128 C C . ASN A 1 252 ? -13.500 20.432 33.156 1.00 75.19 252 ASN A C 1
ATOM 2130 O O . ASN A 1 252 ? -14.598 20.769 33.604 1.00 75.19 252 ASN A O 1
ATOM 2134 N N . SER A 1 253 ? -12.366 20.987 33.582 1.00 72.94 253 SER A N 1
ATOM 2135 C CA . SER A 1 253 ? -12.278 21.987 34.656 1.00 72.94 253 SER A CA 1
ATOM 2136 C C . SER A 1 253 ? -13.071 23.278 34.357 1.00 72.94 253 SER A C 1
ATOM 2138 O O . SER A 1 253 ? -13.416 24.018 35.274 1.00 72.94 253 SER A O 1
ATOM 2140 N N . ASP A 1 254 ? -13.418 23.544 33.088 1.00 75.94 254 ASP A N 1
ATOM 2141 C CA . ASP A 1 254 ? -14.291 24.653 32.661 1.00 75.94 254 ASP A CA 1
ATOM 2142 C C . ASP A 1 254 ? -15.800 24.318 32.702 1.00 75.94 254 ASP A C 1
ATOM 2144 O O . ASP A 1 254 ? -16.630 25.123 32.273 1.00 75.94 254 ASP A O 1
ATOM 2148 N N . GLY A 1 255 ? -16.166 23.135 33.204 1.00 74.38 255 GLY A N 1
ATOM 2149 C CA . GLY A 1 255 ? -17.546 22.666 33.335 1.00 74.38 255 GLY A CA 1
ATOM 2150 C C . GLY A 1 255 ? -18.164 22.121 32.044 1.00 74.38 255 GLY A C 1
ATOM 2151 O O . GLY A 1 255 ? -19.330 21.723 32.051 1.00 74.38 255 GLY A O 1
ATOM 2152 N N . LYS A 1 256 ? -17.423 22.085 30.928 1.00 79.94 256 LYS A N 1
ATOM 2153 C CA . LYS A 1 256 ? -17.910 21.507 29.666 1.00 79.94 256 LYS A CA 1
ATOM 2154 C C . LYS A 1 256 ? -17.615 20.018 29.590 1.00 79.94 256 LYS A C 1
ATOM 2156 O O . LYS A 1 256 ? -16.626 19.537 30.133 1.00 79.94 256 LYS A O 1
ATOM 2161 N N . SER A 1 257 ? -18.451 19.281 28.862 1.00 79.56 257 SER A N 1
ATOM 2162 C CA . SER A 1 257 ? -18.165 17.877 28.563 1.00 79.56 257 SER A CA 1
ATOM 2163 C C . SER A 1 257 ? -16.885 17.752 27.741 1.00 79.56 257 SER A C 1
ATOM 2165 O O . SER A 1 257 ? -16.697 18.473 26.763 1.00 79.56 257 SER A O 1
ATOM 2167 N N . SER A 1 258 ? -16.028 16.820 28.140 1.00 84.12 258 SER A N 1
ATOM 2168 C CA . SER A 1 258 ? -14.824 16.476 27.403 1.00 84.12 258 SER A CA 1
ATOM 2169 C C . SER A 1 258 ? -15.175 15.695 26.141 1.00 84.12 258 SER A C 1
ATOM 2171 O O . SER A 1 258 ? -15.973 14.748 26.172 1.00 84.12 258 SER A O 1
ATOM 2173 N N . ASP A 1 259 ? -14.525 16.062 25.041 1.00 87.50 259 ASP A N 1
ATOM 2174 C CA . ASP A 1 259 ? -14.549 15.283 23.807 1.00 87.50 259 ASP A CA 1
ATOM 2175 C C . ASP A 1 259 ? -13.572 14.102 23.864 1.00 87.50 259 ASP A C 1
ATOM 2177 O O . ASP A 1 259 ? -13.571 13.278 22.960 1.00 87.50 259 ASP A O 1
ATOM 2181 N N . VAL A 1 260 ? -12.748 13.970 24.907 1.00 90.00 260 VAL A N 1
ATOM 2182 C CA . VAL A 1 260 ? -11.809 12.851 25.042 1.00 90.00 260 VAL A CA 1
ATOM 2183 C C . VAL A 1 260 ? -12.475 11.692 25.780 1.00 90.00 260 VAL A C 1
ATOM 2185 O O . VAL A 1 260 ? -13.074 11.867 26.841 1.00 90.00 260 VAL A O 1
ATOM 2188 N N . VAL A 1 261 ? -12.359 10.493 25.215 1.00 92.12 261 VAL A N 1
ATOM 2189 C CA . VAL A 1 261 ? -12.808 9.239 25.824 1.00 92.12 261 VAL A CA 1
ATOM 2190 C C . VAL A 1 261 ? -11.581 8.451 26.242 1.00 92.12 261 VAL A C 1
ATOM 2192 O O . VAL A 1 261 ? -10.784 8.077 25.386 1.00 92.12 261 VAL A O 1
ATOM 2195 N N . PHE A 1 262 ? -11.450 8.189 27.540 1.00 93.50 262 PHE A N 1
ATOM 2196 C CA . PHE A 1 262 ? -10.415 7.326 28.104 1.00 93.50 262 PHE A CA 1
ATOM 2197 C C . PHE A 1 262 ? -10.950 5.909 28.273 1.00 93.50 262 PHE A C 1
ATOM 2199 O O . PHE A 1 262 ? -12.114 5.733 28.642 1.00 93.50 262 PHE A O 1
ATOM 2206 N N . TYR A 1 263 ? -10.116 4.914 27.974 1.00 94.06 263 TYR A N 1
ATOM 2207 C CA . TYR A 1 263 ? -10.543 3.515 28.008 1.00 94.06 263 TYR A CA 1
ATOM 2208 C C . TYR A 1 263 ? -9.526 2.522 28.572 1.00 94.06 263 TYR A C 1
ATOM 2210 O O . TYR A 1 263 ? -9.904 1.377 28.813 1.00 94.06 263 TYR A O 1
ATOM 2218 N N . ASP A 1 264 ? -8.269 2.924 28.778 1.00 94.62 264 ASP A N 1
ATOM 2219 C CA . ASP A 1 264 ? -7.259 2.069 29.403 1.00 94.62 264 ASP A CA 1
ATOM 2220 C C . ASP A 1 264 ? -6.114 2.879 30.028 1.00 94.62 264 ASP A C 1
ATOM 2222 O O . ASP A 1 264 ? -5.882 4.030 29.647 1.00 94.62 264 ASP A O 1
ATOM 2226 N N . PHE A 1 265 ? -5.373 2.249 30.938 1.00 93.31 265 PHE A N 1
ATOM 2227 C CA . PHE A 1 265 ? -4.095 2.731 31.457 1.00 93.31 265 PHE A CA 1
ATOM 2228 C C . PHE A 1 265 ? -3.096 1.570 31.506 1.00 93.31 265 PHE A C 1
ATOM 2230 O O . PHE A 1 265 ? -3.342 0.560 32.162 1.00 93.31 265 PHE A O 1
ATOM 2237 N N . ASP A 1 266 ? -1.965 1.707 30.812 1.00 91.00 266 ASP A N 1
ATOM 2238 C CA . ASP A 1 266 ? -0.955 0.640 30.686 1.00 91.00 266 ASP A CA 1
ATOM 2239 C C . ASP A 1 266 ? 0.167 0.706 31.740 1.00 91.00 266 ASP A C 1
ATOM 2241 O O . ASP A 1 266 ? 1.123 -0.066 31.683 1.00 91.00 266 ASP A O 1
ATOM 2245 N N . GLY A 1 267 ? 0.047 1.612 32.715 1.00 88.25 267 GLY A N 1
ATOM 2246 C CA . GLY A 1 267 ? 1.083 1.900 33.709 1.00 88.25 267 GLY A CA 1
ATOM 2247 C C . GLY A 1 267 ? 1.901 3.154 33.393 1.00 88.25 267 GLY A C 1
ATOM 2248 O O . GLY A 1 267 ? 2.486 3.733 34.307 1.00 88.25 267 GLY A O 1
ATOM 2249 N N . GLU A 1 268 ? 1.898 3.612 32.139 1.00 89.00 268 GLU A N 1
ATOM 2250 C CA . GLU A 1 268 ? 2.626 4.808 31.698 1.00 89.00 268 GLU A CA 1
ATOM 2251 C C . GLU A 1 268 ? 1.712 5.831 31.010 1.00 89.00 268 GLU A C 1
ATOM 2253 O O . GLU A 1 268 ? 1.851 7.039 31.216 1.00 89.00 268 GLU A O 1
ATOM 2258 N N . ASN A 1 269 ? 0.761 5.361 30.203 1.00 92.94 269 ASN A N 1
ATOM 2259 C CA . ASN A 1 269 ? -0.069 6.176 29.331 1.00 92.94 269 ASN A CA 1
ATOM 2260 C C . ASN A 1 269 ? -1.553 5.890 29.531 1.00 92.94 269 ASN A C 1
ATOM 2262 O O . ASN A 1 269 ? -1.990 4.740 29.607 1.00 92.94 269 ASN A O 1
ATOM 2266 N N . TYR A 1 270 ? -2.344 6.961 29.521 1.00 93.19 270 TYR A N 1
ATOM 2267 C CA . TYR A 1 270 ? -3.793 6.865 29.431 1.00 93.19 270 TYR A CA 1
ATOM 2268 C C . TYR A 1 270 ? -4.195 6.749 27.968 1.00 93.19 270 TYR A C 1
ATOM 2270 O O . TYR A 1 270 ? -3.997 7.687 27.192 1.00 93.19 270 TYR A O 1
ATOM 2278 N N . HIS A 1 271 ? -4.773 5.617 27.589 1.00 94.31 271 HIS A N 1
ATOM 2279 C CA . HIS A 1 271 ? -5.256 5.385 26.235 1.00 94.31 271 HIS A CA 1
ATOM 2280 C C . HIS A 1 271 ? -6.598 6.068 26.033 1.00 94.31 271 HIS A C 1
ATOM 2282 O O . HIS A 1 271 ? -7.524 5.947 26.844 1.00 94.31 271 HIS A O 1
ATOM 2288 N N . CYS A 1 272 ? -6.702 6.803 24.932 1.00 93.38 272 CYS A N 1
ATOM 2289 C CA . CYS A 1 272 ? -7.861 7.629 24.658 1.00 93.38 272 CYS A CA 1
ATOM 2290 C C . CYS A 1 272 ? -8.120 7.830 23.167 1.00 93.38 272 CYS A C 1
ATOM 2292 O O . CYS A 1 272 ? -7.279 7.557 22.316 1.00 93.38 272 CYS A O 1
ATOM 2294 N N . PHE A 1 273 ? -9.283 8.375 22.839 1.00 92.75 273 PHE A N 1
ATOM 2295 C CA . PHE A 1 273 ? -9.579 8.894 21.506 1.00 92.75 273 PHE A CA 1
ATOM 2296 C C . PHE A 1 273 ? -10.550 10.069 21.600 1.00 92.75 273 PHE A C 1
ATOM 2298 O O . PHE A 1 273 ? -11.207 10.268 22.624 1.00 92.75 273 PHE A O 1
ATOM 2305 N N . ASN A 1 274 ? -10.655 10.861 20.535 1.00 89.81 274 ASN A N 1
ATOM 2306 C CA . ASN A 1 274 ? -11.626 11.945 20.486 1.00 89.81 274 ASN A CA 1
ATOM 2307 C C . ASN A 1 274 ? -13.000 11.399 20.052 1.00 89.81 274 ASN A C 1
ATOM 2309 O O . ASN A 1 274 ? -13.152 10.812 18.983 1.00 89.81 274 ASN A O 1
ATOM 2313 N N . ARG A 1 275 ? -14.019 11.610 20.886 1.00 88.62 275 ARG A N 1
ATOM 2314 C CA . ARG A 1 275 ? -15.429 11.257 20.675 1.00 88.62 275 ARG A CA 1
ATOM 2315 C C . ARG A 1 275 ? -15.976 11.791 19.354 1.00 88.62 275 ARG A C 1
ATOM 2317 O O . ARG A 1 275 ? -16.846 11.158 18.762 1.00 88.62 275 ARG A O 1
ATOM 2324 N N . THR A 1 276 ? -15.504 12.957 18.924 1.00 84.69 276 THR A N 1
ATOM 2325 C CA . THR A 1 276 ? -15.967 13.641 17.711 1.00 84.69 276 THR A CA 1
ATOM 2326 C C . THR A 1 276 ? -15.211 13.217 16.451 1.00 84.69 276 THR A C 1
ATOM 2328 O O . THR A 1 276 ? -15.624 13.588 15.348 1.00 84.69 276 THR A O 1
ATOM 2331 N N . ASP A 1 277 ? -14.152 12.404 16.579 1.00 85.38 277 ASP A N 1
ATOM 2332 C CA . ASP A 1 277 ? -13.414 11.897 15.424 1.00 85.38 277 ASP A CA 1
ATOM 2333 C C . ASP A 1 277 ? -14.321 11.025 14.553 1.00 85.38 277 ASP A C 1
ATOM 2335 O O . ASP A 1 277 ? -14.893 10.021 14.983 1.00 85.38 277 ASP A O 1
ATOM 2339 N N . ASN A 1 278 ? -14.414 11.401 13.279 1.00 88.06 278 ASN A N 1
ATOM 2340 C CA . ASN A 1 278 ? -15.215 10.695 12.292 1.00 88.06 278 ASN A CA 1
ATOM 2341 C C . ASN A 1 278 ? -14.312 9.869 11.367 1.00 88.06 278 ASN A C 1
ATOM 2343 O O . ASN A 1 278 ? -13.937 10.297 10.268 1.00 88.06 278 ASN A O 1
ATOM 2347 N N . SER A 1 279 ? -13.968 8.665 11.827 1.00 92.19 279 SER A N 1
ATOM 2348 C CA . SER A 1 279 ? -13.132 7.703 11.097 1.00 92.19 279 SER A CA 1
ATOM 2349 C C . SER A 1 279 ? -13.735 7.305 9.744 1.00 92.19 279 SER A C 1
ATOM 2351 O O . SER A 1 279 ? -13.004 7.151 8.765 1.00 92.19 279 SER A O 1
ATOM 2353 N N . LEU A 1 280 ? -15.067 7.231 9.633 1.00 95.56 280 LEU A N 1
ATOM 2354 C CA . LEU A 1 280 ? -15.765 6.949 8.374 1.00 95.56 280 LEU A CA 1
ATOM 2355 C C . LEU A 1 280 ? -15.610 8.080 7.346 1.00 95.56 280 LEU A C 1
ATOM 2357 O O . LEU A 1 280 ? -15.425 7.809 6.157 1.00 95.56 280 LEU A O 1
ATOM 2361 N N . SER A 1 281 ? -15.649 9.339 7.786 1.00 94.88 281 SER A N 1
ATOM 2362 C CA . SER A 1 281 ? -15.400 10.511 6.939 1.00 94.88 281 SER A CA 1
ATOM 2363 C C . SER A 1 281 ? -13.942 10.561 6.479 1.00 94.88 281 SER A C 1
ATOM 2365 O O . SER A 1 281 ? -13.670 10.735 5.286 1.00 94.88 281 SER A O 1
ATOM 2367 N N . MET A 1 282 ? -12.999 10.308 7.395 1.00 94.88 282 MET A N 1
ATOM 2368 C CA . MET A 1 282 ? -11.578 10.165 7.069 1.00 94.88 282 MET A CA 1
ATOM 2369 C C . MET A 1 282 ? -11.365 9.077 6.007 1.00 94.88 282 MET A C 1
ATOM 2371 O O . MET A 1 282 ? -10.784 9.346 4.954 1.00 94.88 282 MET A O 1
ATOM 2375 N N . TYR A 1 283 ? -11.899 7.877 6.239 1.00 97.50 283 TYR A N 1
ATOM 2376 C CA . TYR A 1 283 ? -11.865 6.766 5.291 1.00 97.50 283 TYR A CA 1
ATOM 2377 C C . TYR A 1 283 ? -12.465 7.147 3.927 1.00 97.50 283 TYR A C 1
ATOM 2379 O O . TYR A 1 283 ? -11.899 6.831 2.876 1.00 97.50 283 TYR A O 1
ATOM 2387 N N . ALA A 1 284 ? -13.609 7.839 3.912 1.00 98.06 284 ALA A N 1
ATOM 2388 C CA . ALA A 1 284 ? -14.264 8.250 2.674 1.00 98.06 284 ALA A CA 1
ATOM 2389 C C . ALA A 1 284 ? -13.395 9.224 1.864 1.00 98.06 284 ALA A C 1
ATOM 2391 O O . ALA A 1 284 ? -13.323 9.098 0.637 1.00 98.06 284 ALA A O 1
ATOM 2392 N N . SER A 1 285 ? -12.712 10.148 2.546 1.00 97.44 285 SER A N 1
ATOM 2393 C CA . SER A 1 285 ? -11.751 11.072 1.940 1.00 97.44 285 SER A CA 1
ATOM 2394 C C . SER A 1 285 ? -10.571 10.322 1.312 1.00 97.44 285 SER A C 1
ATOM 2396 O O . SER A 1 285 ? -10.332 10.479 0.113 1.00 97.44 285 SER A O 1
ATOM 2398 N N . ILE A 1 286 ? -9.937 9.410 2.067 1.00 98.25 286 ILE A N 1
ATOM 2399 C CA . ILE A 1 286 ? -8.856 8.530 1.580 1.00 98.25 286 ILE A CA 1
ATOM 2400 C C . ILE A 1 286 ? -9.292 7.803 0.312 1.00 98.25 286 ILE A C 1
ATOM 2402 O O . ILE A 1 286 ? -8.672 7.903 -0.745 1.00 98.25 286 ILE A O 1
ATOM 2406 N N . LYS A 1 287 ? -10.416 7.087 0.388 1.00 98.56 287 LYS A N 1
ATOM 2407 C CA . LYS A 1 287 ? -10.904 6.279 -0.729 1.00 98.56 287 LYS A CA 1
ATOM 2408 C C . LYS A 1 287 ? -11.186 7.123 -1.969 1.00 98.56 287 LYS A C 1
ATOM 2410 O O . LYS A 1 287 ? -10.983 6.651 -3.087 1.00 98.56 287 LYS A O 1
ATOM 2415 N N . LYS A 1 288 ? -11.709 8.340 -1.797 1.00 98.50 288 LYS A N 1
ATOM 2416 C CA . LYS A 1 288 ? -11.991 9.258 -2.907 1.00 98.50 288 LYS A CA 1
ATOM 2417 C C . LYS A 1 288 ? -10.702 9.689 -3.604 1.00 98.50 288 LYS A C 1
ATOM 2419 O O . LYS A 1 288 ? -10.665 9.679 -4.833 1.00 98.50 288 LYS A O 1
ATOM 2424 N N . GLU A 1 289 ? -9.675 10.028 -2.836 1.00 98.25 289 GLU A N 1
ATOM 2425 C CA . GLU A 1 289 ? -8.357 10.405 -3.345 1.00 98.25 289 GLU A CA 1
ATOM 2426 C C . GLU A 1 289 ? -7.697 9.250 -4.108 1.00 98.25 289 GLU A C 1
ATOM 2428 O O . GLU A 1 289 ? -7.367 9.401 -5.283 1.00 98.25 289 GLU A O 1
ATOM 2433 N N . VAL A 1 290 ? -7.642 8.056 -3.513 1.00 98.62 290 VAL A N 1
ATOM 2434 C CA . VAL A 1 290 ? -7.071 6.860 -4.157 1.00 98.62 290 VAL A CA 1
ATOM 2435 C C . VAL A 1 290 ? -7.815 6.500 -5.444 1.00 98.62 290 VAL A C 1
ATOM 2437 O O . VAL A 1 290 ? -7.194 6.149 -6.441 1.00 98.62 290 VAL A O 1
ATOM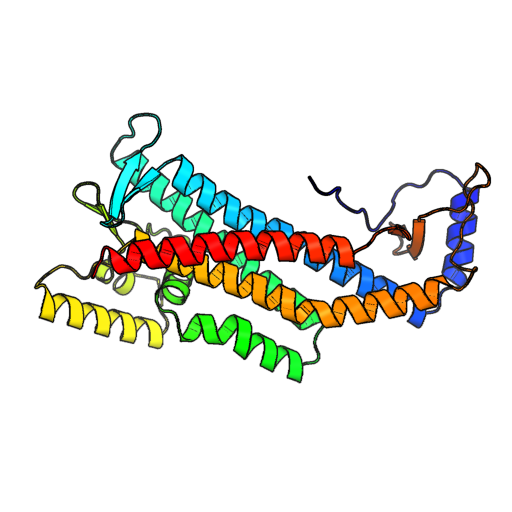 2440 N N . LYS A 1 291 ? -9.149 6.628 -5.474 1.00 98.62 291 LYS A N 1
ATOM 2441 C CA . LYS A 1 291 ? -9.933 6.422 -6.705 1.00 98.62 291 LYS A CA 1
ATOM 2442 C C . LYS A 1 291 ? -9.585 7.417 -7.808 1.00 98.62 291 LYS A C 1
ATOM 2444 O O . LYS A 1 291 ? -9.681 7.055 -8.976 1.00 98.62 291 LYS A O 1
ATOM 2449 N N . LYS A 1 292 ? -9.275 8.668 -7.458 1.00 98.50 292 LYS A N 1
ATOM 2450 C CA . LYS A 1 292 ? -8.851 9.675 -8.434 1.00 98.50 292 LYS A CA 1
ATOM 2451 C C . LYS A 1 292 ? -7.494 9.280 -9.015 1.00 98.50 292 LYS A C 1
ATOM 2453 O O . LYS A 1 292 ? -7.396 9.173 -10.230 1.00 98.50 292 LYS A O 1
ATOM 2458 N N . ILE A 1 293 ? -6.531 8.970 -8.147 1.00 98.31 293 ILE A N 1
ATOM 2459 C CA . ILE A 1 293 ? -5.190 8.519 -8.542 1.00 98.31 293 ILE A CA 1
ATOM 2460 C C . ILE A 1 293 ? -5.291 7.294 -9.452 1.00 98.31 293 ILE A C 1
ATOM 2462 O O . ILE A 1 293 ? -4.753 7.308 -10.549 1.00 98.31 293 ILE A O 1
ATOM 2466 N N . LEU A 1 294 ? -6.053 6.267 -9.064 1.00 98.38 294 LEU A N 1
ATOM 2467 C CA . LEU A 1 294 ? -6.181 5.052 -9.871 1.00 98.38 294 LEU A CA 1
ATOM 2468 C C . LEU A 1 294 ? -6.675 5.335 -11.297 1.00 98.38 294 LEU A C 1
ATOM 2470 O O . LEU A 1 294 ? -6.166 4.746 -12.238 1.00 98.38 294 LEU A O 1
ATOM 2474 N N . ARG A 1 295 ? -7.634 6.251 -11.475 1.00 98.12 295 ARG A N 1
ATOM 2475 C CA . ARG A 1 295 ? -8.127 6.619 -12.814 1.00 98.12 295 ARG A CA 1
ATOM 2476 C C . ARG A 1 295 ? -7.050 7.284 -13.665 1.00 98.12 295 ARG A C 1
ATOM 2478 O O . ARG A 1 295 ? -6.993 7.027 -14.863 1.00 98.12 295 ARG A O 1
ATOM 2485 N N . GLU A 1 296 ? -6.233 8.139 -13.055 1.00 96.69 296 GLU A N 1
ATOM 2486 C CA . GLU A 1 296 ? -5.103 8.788 -13.726 1.00 96.69 296 GLU A CA 1
ATOM 2487 C C . GLU A 1 296 ? -4.075 7.733 -14.165 1.00 96.69 296 GLU A C 1
ATOM 2489 O O . GLU A 1 296 ? -3.643 7.742 -15.315 1.00 96.69 296 GLU A O 1
ATOM 2494 N N . GLU A 1 297 ? -3.776 6.755 -13.305 1.00 95.94 297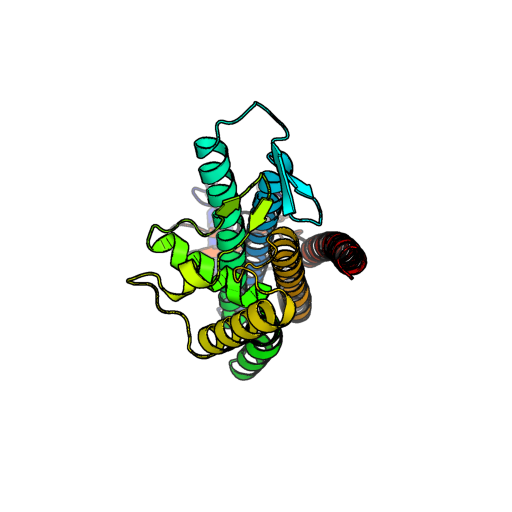 GLU A N 1
ATOM 2495 C CA . GLU A 1 297 ? -2.859 5.651 -13.624 1.00 95.94 297 GLU A CA 1
ATOM 2496 C C . GLU A 1 297 ? -3.406 4.696 -14.690 1.00 95.94 297 GLU A C 1
ATOM 2498 O O . GLU A 1 297 ? -2.681 4.277 -15.591 1.00 95.94 297 GLU A O 1
ATOM 2503 N N . GLU A 1 298 ? -4.699 4.368 -14.633 1.00 96.88 298 GLU A N 1
ATOM 2504 C CA . GLU A 1 298 ? -5.376 3.570 -15.659 1.00 96.88 298 GLU A CA 1
ATOM 2505 C C . GLU A 1 298 ? -5.327 4.263 -17.024 1.00 96.88 298 GLU A C 1
ATOM 2507 O O . GLU A 1 298 ? -5.132 3.603 -18.047 1.00 96.88 298 GLU A O 1
ATOM 2512 N N . GLN A 1 299 ? -5.533 5.583 -17.055 1.00 95.19 299 GLN A N 1
ATOM 2513 C CA . GLN A 1 299 ? -5.455 6.368 -18.280 1.00 95.19 299 GLN A CA 1
ATOM 2514 C C . GLN A 1 299 ? -4.022 6.392 -18.817 1.00 95.19 299 GLN A C 1
ATOM 2516 O O . GLN A 1 299 ? -3.806 6.029 -19.973 1.00 95.19 299 GLN A O 1
ATOM 2521 N N . TYR A 1 300 ? -3.050 6.743 -17.976 1.00 91.75 300 TYR A N 1
ATOM 2522 C CA . TYR A 1 300 ? -1.640 6.788 -18.354 1.00 91.75 300 TYR A CA 1
ATOM 2523 C C . TYR A 1 300 ? -1.150 5.439 -18.897 1.00 91.75 300 TYR A C 1
ATOM 2525 O O . TYR A 1 300 ? -0.548 5.364 -19.969 1.00 91.75 300 TYR A O 1
ATOM 2533 N N . TYR A 1 301 ? -1.485 4.340 -18.220 1.00 93.50 301 TYR A N 1
ATOM 2534 C CA . TYR A 1 301 ? -1.100 3.004 -18.662 1.00 93.50 301 TYR A CA 1
ATOM 2535 C C . TYR A 1 301 ? -1.739 2.611 -20.006 1.00 93.50 301 TYR A C 1
ATOM 2537 O O . TYR A 1 301 ? -1.079 1.999 -20.850 1.00 93.50 301 TYR A O 1
ATOM 2545 N N . LYS A 1 302 ? -3.002 2.993 -20.255 1.00 92.06 302 LYS A N 1
ATOM 2546 C CA . LYS A 1 302 ? -3.645 2.810 -21.570 1.00 92.06 302 LYS A CA 1
ATOM 2547 C C . LYS A 1 302 ? -2.931 3.603 -22.665 1.00 92.06 302 LYS A C 1
ATOM 2549 O O . LYS A 1 302 ? -2.746 3.080 -23.760 1.00 92.06 302 LYS A O 1
ATOM 2554 N N . GLU A 1 303 ? -2.519 4.834 -22.376 1.00 89.38 303 GLU A N 1
ATOM 2555 C CA . GLU A 1 303 ? -1.793 5.683 -23.326 1.00 89.38 303 GLU A CA 1
ATOM 2556 C C . GLU A 1 303 ? -0.420 5.104 -23.690 1.00 89.38 303 GLU A C 1
ATOM 2558 O O . GLU A 1 303 ? -0.069 5.100 -24.870 1.00 89.38 303 GLU A O 1
ATOM 2563 N N . ILE A 1 304 ? 0.325 4.557 -22.719 1.00 87.88 304 ILE A N 1
ATOM 2564 C CA . ILE A 1 304 ? 1.588 3.848 -22.991 1.00 87.88 304 ILE A CA 1
ATOM 2565 C C . ILE A 1 304 ? 1.330 2.622 -23.868 1.00 87.88 304 ILE A C 1
ATOM 2567 O O . ILE A 1 304 ? 2.005 2.427 -24.876 1.00 87.88 304 ILE A O 1
ATOM 2571 N N . LYS A 1 305 ? 0.331 1.804 -23.514 1.00 81.69 305 LYS A N 1
ATOM 2572 C CA . LYS A 1 305 ? 0.038 0.564 -24.241 1.00 81.69 305 LYS A CA 1
ATOM 2573 C C . LYS A 1 305 ? -0.340 0.824 -25.702 1.00 81.69 305 LYS A C 1
ATOM 2575 O O . LYS A 1 305 ? 0.124 0.101 -26.572 1.00 81.69 305 LYS A O 1
ATOM 2580 N N . ASN A 1 306 ? -1.137 1.856 -25.970 1.00 77.56 306 ASN A N 1
ATOM 2581 C CA . ASN A 1 306 ? -1.578 2.192 -27.327 1.00 77.56 306 ASN A CA 1
ATOM 2582 C C . ASN A 1 306 ? -0.467 2.787 -28.207 1.00 77.56 306 ASN A C 1
ATOM 2584 O O . ASN A 1 306 ? -0.601 2.776 -29.423 1.00 77.56 306 ASN A O 1
ATOM 2588 N N . LYS A 1 307 ? 0.595 3.345 -27.614 1.00 66.75 307 LYS A N 1
ATOM 2589 C CA . LYS A 1 307 ? 1.748 3.894 -28.349 1.00 66.75 307 LYS A CA 1
ATOM 2590 C C . LYS A 1 307 ? 2.830 2.851 -28.650 1.00 66.75 307 LYS A C 1
ATOM 2592 O O . LYS A 1 307 ? 3.696 3.123 -29.473 1.00 66.75 307 LYS A O 1
ATOM 2597 N N . ASN A 1 308 ? 2.769 1.697 -27.984 1.00 55.09 308 ASN A N 1
ATOM 2598 C CA . ASN A 1 308 ? 3.718 0.587 -28.114 1.00 55.09 308 ASN A CA 1
ATOM 2599 C C . ASN A 1 308 ? 3.129 -0.612 -28.898 1.00 55.09 308 ASN A C 1
ATOM 2601 O O . ASN A 1 308 ? 3.713 -1.694 -28.871 1.00 55.09 308 ASN A O 1
ATOM 2605 N N . GLN A 1 309 ? 1.969 -0.437 -29.547 1.00 45.53 309 GLN A N 1
ATOM 2606 C CA . GLN A 1 309 ? 1.343 -1.380 -30.491 1.00 45.53 309 GLN A CA 1
ATOM 2607 C C . GLN A 1 309 ? 1.479 -0.862 -31.919 1.00 45.53 309 GLN A C 1
ATOM 2609 O O . GLN A 1 309 ? 1.640 -1.708 -32.822 1.00 45.53 309 GLN A O 1
#

Radius of gyration: 24.75 Å; Cα contacts (8 Å, |Δi|>4): 308; chains: 1; bounding box: 52×46×73 Å

Foldseek 3Di:
DPDPFDQWDFDDPDPVVVVLLVVLQVVFDPVNLVLVVLLVVLLVLVVVLLVLVVQLVVLVVVLVQQWDADLQQQIDGPDDDDDPVRVQVVNQVSLLSNLVSLVVSLVSLLVSCVVQDDPVVSVVLCVPQPVVLCVPDLLQVVSNLVNVVVVVPDRQWDADPNGIWGQLVCQLPDPPRDDDPVNNVVLVVQQVVCCVPPVDGSIDHPVLSSLSNSLSSLSSSLVSLVVCLVVSVVSVVVNVVVVVDCSQWDADPVRHTAQWGFHDDPPGITGIGGVPDDSVVVSVVSSVVSVVVSVVSVVVSVVSVVVVD

Sequence (309 aa):
MRSDSRFFVSNLQDDELIRQIDSLLETITESDKRIFLNYVELTRHIIELDKLFNVFRYNLTNLLKHFTIFTNDLIESTGEKLTEDQYYYQINALTINLISSAKTLTESIEVCMKNFLAEKDFKSFKNKILSKPYDEHFSYRFLLHVRNYSQHGHLPVNIEQQRVYFDLDEILTMPHFDLNEKLKSEIDEIKEDISARFEDFPRISYVYTIAKFNLITTEIYLNYLKEVKPILMEMDKEKNELLLNTKFKLTNSDGKSSDVVFYDFDGENYHCFNRTDNSLSMYASIKKEVKKILREEEQYYKEIKNKNQ

pLDDT: mean 90.88, std 9.11, range [39.09, 98.88]

Mean predicted aligned error: 5.83 Å

Solvent-accessible surface area (backbone atoms only — not comparable to full-atom values): 17153 Å² total; per-residue (Å²): 128,83,76,84,79,63,54,54,51,65,84,82,84,52,73,66,60,50,54,53,49,54,59,44,49,78,71,56,47,74,68,58,35,49,46,49,49,54,39,51,52,52,53,48,49,55,52,52,50,51,50,35,49,49,52,25,51,46,30,48,49,50,41,57,61,48,32,49,73,40,88,83,20,39,56,43,68,68,65,76,89,67,52,73,66,54,47,48,54,48,54,32,53,36,50,50,50,27,47,47,32,46,50,52,38,54,52,52,51,51,54,52,46,57,76,76,37,57,72,70,56,29,52,52,48,42,43,69,54,50,48,42,54,46,72,76,29,64,48,44,41,50,46,61,49,49,44,54,44,38,74,74,72,45,78,70,54,46,74,58,98,54,25,42,26,34,52,51,63,63,66,69,69,40,83,99,55,88,73,55,68,70,58,48,53,52,49,51,53,51,34,54,53,36,38,76,74,66,75,46,80,44,63,44,63,36,52,62,32,52,47,49,28,53,41,51,54,46,50,35,52,53,50,49,56,60,65,48,44,63,57,51,54,51,38,51,48,56,43,53,61,57,62,68,44,68,81,68,55,45,66,42,98,86,72,45,75,43,55,56,36,75,60,50,70,82,87,76,38,40,30,32,41,55,70,79,66,54,65,70,59,53,51,50,53,53,53,52,52,51,54,52,52,45,53,54,42,54,50,53,47,51,55,46,53,68,74,76,110

Secondary structure (DSSP, 8-state):
-------EE-----HHHHHHHHHHHTT--HHHHHHHHHHHHHHHHHHHHHHHHHHHHHHHHHHHHHEEE-TTSBEEESSS---HHHHHHHHHHHHHHHHHHHHHHHHHHHHHHHHHS-HHHHHHHHIIIIIHHHHH-HHHHHHHHHHHHHHTT----EEETTEEEEEHHHHHH-TT----HHHHHHHHHHHHHHHHHH-S--EEEHHHHHHHHHHHHHHHHHHHHHHHHHHHHHHHHHHHHHTTSGGG--B-TTSSBPSEEEEEE-SS-EEEEETT--HHHHHHHHHHHHHHHHHHHHHHHHHHHHH--

Nearest PDB structures (foldseek):
  6qhd-assembly1_B  TM=3.445E-01  e=1.411E+00  Homo sapiens
  9gct-assembly1_i  TM=2.586E-01  e=2.577E+00  Enterobacteria phage P4